Protein AF-A0A416JFQ9-F1 (afdb_monomer_lite)

pLDDT: mean 82.74, std 16.74, range [32.91, 98.62]

Secondary structure (DSSP, 8-state):
------PPP--B-TTSPBP-SEEEEEE-TT--EETTEE-SEEEEEE-TTSPBP---TT-S-EEEEEEETTEEEEEEE-TT-PBP-SEEEEEETTEEEEEE--STTT-B---EEEEEPPPTTT--TTS-SSEEEEE-TTS-B----GGGT-S-EEEEETTEEEEE-SS-BEE-EEEE-------SSS-S-S---EEEE-TT-B-SSEEEEEE-TTSS-EEEEEEEEEE-TTS-EEEEETTTT--S---EEEEETTEEEEE-SSS-BBP-S-----TTT---S---SS----S-----

Sequence (296 aa):
MTSQSDDNTYYVNEYGVRAKNQWISVANDDDAEVNGETVETLWYYFGDNGKAFKSENGDAFKKKTCPDATGSRTYFFDSEGHMASGWITVENGTDEDIYYCGTENEGWAYTGWQYLEPSDELASENYDDMVWFNFKSSGKARKAKKTEGKETTTWYNKGSYYTFDRHGVMTSDWYDLEVASNNAGVATGTFADKAYTAEEGTKGTGWVYTENAEESDSYWYYLVSFTDKDGAVRNVPFNSVATDGLQRAKVIKGKTYLFASGDGHMLKGRKELTASNTALVHDNAGGAISKDMTAG

Radius of gyration: 26.79 Å; chains: 1; bounding box: 64×39×83 Å

Structure (mmCIF, N/CA/C/O backbone):
data_AF-A0A416JFQ9-F1
#
_entry.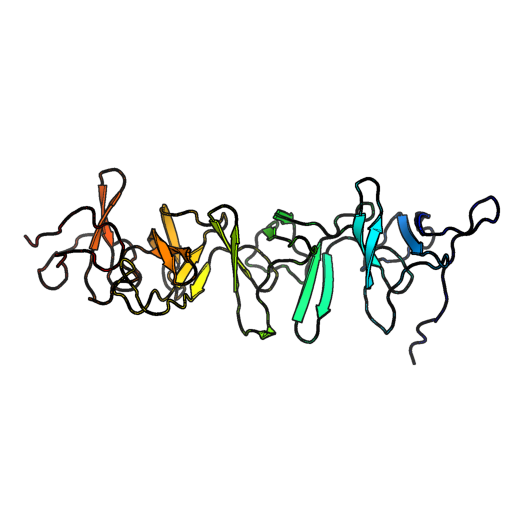id   AF-A0A416JFQ9-F1
#
loop_
_atom_site.group_PDB
_atom_site.id
_atom_site.type_symbol
_atom_site.label_atom_id
_atom_site.label_alt_id
_atom_site.label_comp_id
_atom_site.label_asym_id
_atom_site.label_entity_id
_atom_site.label_seq_id
_atom_site.pdbx_PDB_ins_code
_atom_site.Cartn_x
_atom_site.Cartn_y
_atom_site.Cartn_z
_atom_site.occupancy
_atom_site.B_iso_or_equiv
_atom_site.auth_seq_id
_atom_site.auth_comp_id
_atom_site.auth_asym_id
_atom_site.auth_atom_id
_atom_site.pdbx_PDB_model_num
ATOM 1 N N . MET A 1 1 ? 25.210 23.288 -15.071 1.00 32.91 1 MET A N 1
ATOM 2 C CA . MET A 1 1 ? 24.507 22.796 -16.271 1.00 32.91 1 MET A CA 1
ATOM 3 C C . MET A 1 1 ? 24.723 21.299 -16.301 1.00 32.91 1 MET A C 1
ATOM 5 O O . MET A 1 1 ? 25.815 20.874 -16.643 1.00 32.91 1 MET A O 1
ATOM 9 N N . THR A 1 2 ? 23.761 20.515 -15.833 1.00 39.19 2 THR A N 1
ATOM 10 C CA . THR A 1 2 ? 23.760 19.062 -16.019 1.00 39.19 2 THR A CA 1
ATOM 11 C C . THR A 1 2 ? 23.154 18.803 -17.393 1.00 39.19 2 THR A C 1
ATOM 13 O O . THR A 1 2 ? 21.997 19.141 -17.630 1.00 39.19 2 THR A O 1
ATOM 16 N N . SER A 1 3 ? 23.961 18.326 -18.343 1.00 42.66 3 SER A N 1
ATOM 17 C CA . SER A 1 3 ? 23.450 17.895 -19.642 1.00 42.66 3 SER A CA 1
ATOM 18 C C . SER A 1 3 ? 22.712 16.579 -19.435 1.00 42.66 3 SER A C 1
ATOM 20 O O . SER A 1 3 ? 23.332 15.522 -19.372 1.00 42.66 3 SER A O 1
ATOM 22 N N . GLN A 1 4 ? 21.395 16.644 -19.296 1.00 50.88 4 GLN A N 1
ATOM 23 C CA . GLN A 1 4 ? 20.569 15.480 -19.569 1.00 50.88 4 GLN A CA 1
ATOM 24 C C . GLN A 1 4 ? 20.693 15.248 -21.079 1.00 50.88 4 GLN A C 1
ATOM 26 O O . GLN A 1 4 ? 20.392 16.156 -21.857 1.00 50.88 4 GLN A O 1
ATOM 31 N N . SER A 1 5 ? 21.275 14.127 -21.510 1.00 53.09 5 SER A N 1
ATOM 32 C CA . SER A 1 5 ? 21.408 13.877 -22.941 1.00 53.09 5 SER A CA 1
ATOM 33 C C . SER A 1 5 ? 20.026 13.548 -23.519 1.00 53.09 5 SER A C 1
ATOM 35 O O . SER A 1 5 ? 19.331 12.632 -23.074 1.00 53.09 5 SER A O 1
ATOM 37 N N . ASP A 1 6 ? 19.619 14.289 -24.552 1.00 63.94 6 ASP A N 1
ATOM 38 C CA . ASP A 1 6 ? 18.428 14.004 -25.375 1.00 63.94 6 ASP A CA 1
ATOM 39 C C . ASP A 1 6 ? 18.608 12.734 -26.245 1.00 63.94 6 ASP A C 1
ATOM 41 O O . ASP A 1 6 ? 17.901 12.507 -27.238 1.00 63.94 6 ASP A O 1
ATOM 45 N N . ASP A 1 7 ? 19.580 11.891 -25.895 1.00 81.81 7 ASP A N 1
ATOM 46 C CA . ASP A 1 7 ? 19.972 10.728 -26.666 1.00 81.81 7 ASP A CA 1
ATOM 47 C C . ASP A 1 7 ? 18.876 9.666 -26.608 1.00 81.81 7 ASP A C 1
ATOM 49 O O . ASP A 1 7 ? 18.260 9.392 -25.575 1.00 81.81 7 ASP A O 1
ATOM 53 N N . ASN A 1 8 ? 18.584 9.083 -27.767 1.00 90.12 8 ASN A N 1
ATOM 54 C CA . ASN A 1 8 ? 17.541 8.078 -27.905 1.00 90.12 8 ASN A CA 1
ATOM 55 C C . ASN A 1 8 ? 18.182 6.698 -28.012 1.00 90.12 8 ASN A C 1
ATOM 57 O O . ASN A 1 8 ? 18.960 6.457 -28.935 1.00 90.12 8 ASN A O 1
ATOM 61 N N . THR A 1 9 ? 17.777 5.784 -27.138 1.00 94.38 9 THR A N 1
ATOM 62 C CA . THR A 1 9 ? 18.229 4.392 -27.166 1.00 94.38 9 THR A CA 1
ATOM 63 C C . THR A 1 9 ? 17.373 3.571 -28.127 1.00 94.38 9 THR A C 1
ATOM 65 O O . THR A 1 9 ? 16.141 3.667 -28.133 1.00 94.38 9 THR A O 1
ATOM 68 N N . TYR A 1 10 ? 18.031 2.749 -28.943 1.00 96.31 10 TYR A N 1
ATOM 69 C CA . TYR A 1 10 ? 17.426 1.806 -29.883 1.00 96.31 10 TYR A CA 1
ATOM 70 C C . TYR A 1 10 ? 18.089 0.442 -29.709 1.00 96.31 10 TYR A C 1
ATOM 72 O O . TYR A 1 10 ? 19.306 0.376 -29.578 1.00 96.31 10 TYR A O 1
ATOM 80 N N . TYR A 1 11 ? 17.315 -0.638 -29.802 1.00 97.25 11 TYR A N 1
ATOM 81 C CA . TYR A 1 11 ? 17.867 -1.988 -29.905 1.00 97.25 11 TYR A CA 1
ATOM 82 C C . TYR A 1 11 ? 17.762 -2.504 -31.338 1.00 97.25 11 TYR A C 1
ATOM 84 O O . TYR A 1 11 ? 16.718 -2.361 -31.984 1.00 97.25 11 TYR A O 1
ATOM 92 N N . VAL A 1 12 ? 18.841 -3.112 -31.829 1.00 96.81 12 VAL A N 1
ATOM 93 C CA . VAL A 1 12 ? 18.936 -3.717 -33.160 1.00 96.81 12 VAL A CA 1
ATOM 94 C C . VAL A 1 12 ? 19.389 -5.162 -32.986 1.00 96.81 12 VAL A C 1
ATOM 96 O O . VAL A 1 12 ? 20.425 -5.411 -32.382 1.00 96.81 12 VAL A O 1
ATOM 99 N N . ASN A 1 13 ? 18.601 -6.110 -33.492 1.00 93.50 13 ASN A N 1
ATOM 100 C CA . ASN A 1 13 ? 18.911 -7.533 -33.359 1.00 93.50 13 ASN A CA 1
ATOM 101 C C . ASN A 1 13 ? 20.035 -7.983 -34.314 1.00 93.50 13 ASN A C 1
ATOM 103 O O . ASN A 1 13 ? 20.509 -7.212 -35.151 1.00 93.50 13 ASN A O 1
ATOM 107 N N . GLU A 1 14 ? 20.413 -9.262 -34.241 1.00 95.19 14 GLU A N 1
ATOM 108 C CA . GLU A 1 14 ? 21.470 -9.874 -35.069 1.00 95.19 14 GLU A CA 1
ATOM 109 C C . GLU A 1 14 ? 21.262 -9.722 -36.592 1.00 95.19 14 GLU A C 1
ATOM 111 O O . GLU A 1 14 ? 22.219 -9.777 -37.361 1.00 95.19 14 GLU A O 1
ATOM 116 N N . TYR A 1 15 ? 20.026 -9.474 -37.039 1.00 95.94 15 TYR A N 1
ATOM 117 C CA . TYR A 1 15 ? 19.673 -9.274 -38.448 1.00 95.94 15 TYR A CA 1
ATOM 118 C C . TYR A 1 15 ? 19.657 -7.798 -38.870 1.00 95.94 15 TYR A C 1
ATOM 120 O O . TYR A 1 15 ? 19.239 -7.482 -39.985 1.00 95.94 15 TYR A O 1
ATOM 128 N N . GLY A 1 16 ? 20.054 -6.871 -37.995 1.00 95.44 16 GLY A N 1
ATOM 129 C CA . GLY A 1 16 ? 19.994 -5.436 -38.277 1.00 95.44 16 GLY A CA 1
ATOM 130 C C . GLY A 1 16 ? 18.583 -4.842 -38.163 1.00 95.44 16 GLY A C 1
ATOM 131 O O . GLY A 1 16 ? 18.349 -3.718 -38.613 1.00 95.44 16 GLY A O 1
ATOM 132 N N . VAL A 1 17 ? 17.624 -5.569 -37.579 1.00 96.50 17 VAL A N 1
ATOM 133 C CA . VAL A 1 17 ? 16.233 -5.117 -37.439 1.00 96.50 17 VAL A CA 1
ATOM 134 C C . VAL A 1 17 ? 16.034 -4.447 -36.083 1.00 96.50 17 VAL A C 1
ATOM 136 O O . VAL A 1 17 ? 16.325 -5.020 -35.035 1.00 96.50 17 VAL A O 1
ATOM 139 N N . ARG A 1 18 ? 15.494 -3.226 -36.104 1.00 96.56 18 ARG A N 1
ATOM 140 C CA . ARG A 1 18 ? 15.187 -2.455 -34.896 1.00 96.56 18 ARG A CA 1
ATOM 141 C C . ARG A 1 18 ? 13.967 -3.014 -34.152 1.00 96.56 18 ARG A C 1
ATOM 143 O O . ARG A 1 18 ? 12.907 -3.177 -34.762 1.00 96.56 18 ARG A O 1
ATOM 150 N N . ALA A 1 19 ? 14.090 -3.191 -32.838 1.00 96.88 19 ALA A N 1
ATOM 151 C CA . ALA A 1 19 ? 12.988 -3.571 -31.958 1.00 96.88 19 ALA A CA 1
ATOM 152 C C . ALA A 1 19 ? 11.905 -2.483 -31.879 1.00 96.88 19 ALA A C 1
ATOM 154 O O . ALA A 1 19 ? 12.189 -1.285 -31.839 1.00 96.88 19 ALA A O 1
ATOM 155 N N . LYS A 1 20 ? 10.644 -2.916 -31.859 1.00 97.19 20 LYS A N 1
ATOM 156 C CA . LYS A 1 20 ? 9.449 -2.072 -31.715 1.00 97.19 20 LYS A CA 1
ATOM 157 C C . LYS A 1 20 ? 8.359 -2.814 -30.957 1.00 97.19 20 LYS A C 1
ATOM 159 O O . LYS A 1 20 ? 8.186 -4.011 -31.188 1.00 97.19 20 LYS A O 1
ATOM 164 N N . ASN A 1 21 ? 7.614 -2.087 -30.126 1.00 95.94 21 ASN A N 1
ATOM 165 C CA . ASN A 1 21 ? 6.495 -2.584 -29.314 1.00 95.94 21 ASN A CA 1
ATOM 166 C C . ASN A 1 21 ? 6.815 -3.887 -28.563 1.00 95.94 21 ASN A C 1
ATOM 168 O O . ASN A 1 21 ? 6.017 -4.822 -28.578 1.00 95.94 21 ASN A O 1
ATOM 172 N N . GLN A 1 22 ? 8.004 -3.974 -27.964 1.00 96.75 22 GLN A N 1
ATOM 173 C CA . GLN A 1 22 ? 8.469 -5.199 -27.317 1.00 96.75 22 GLN A CA 1
ATOM 174 C C . GLN A 1 22 ? 9.452 -4.918 -26.183 1.00 96.75 22 GLN A C 1
ATOM 176 O O . GLN A 1 22 ? 10.133 -3.889 -26.174 1.00 96.75 22 GLN A O 1
ATOM 181 N N . TRP A 1 23 ? 9.520 -5.878 -25.267 1.00 97.94 23 TRP A N 1
ATOM 182 C CA . TRP A 1 23 ? 10.556 -5.968 -24.250 1.00 97.94 23 TRP A CA 1
ATOM 183 C C . TRP A 1 23 ? 11.841 -6.531 -24.834 1.00 97.94 23 TRP A C 1
ATOM 185 O O . TRP A 1 23 ? 11.794 -7.428 -25.676 1.00 97.94 23 TRP A O 1
ATOM 195 N N . ILE A 1 24 ? 12.965 -6.023 -24.352 1.00 97.94 24 ILE A N 1
ATOM 196 C CA . ILE A 1 24 ? 14.303 -6.541 -24.616 1.00 97.94 24 ILE A CA 1
ATOM 197 C C . ILE A 1 24 ? 15.047 -6.581 -23.284 1.00 97.94 24 ILE A C 1
ATOM 199 O O . ILE A 1 24 ? 14.988 -5.611 -22.530 1.00 97.94 24 ILE A O 1
ATOM 203 N N . SER A 1 25 ? 15.755 -7.676 -23.032 1.00 96.75 25 SER A N 1
ATOM 204 C CA . SER A 1 25 ? 16.764 -7.766 -21.982 1.00 96.75 25 SER A CA 1
ATOM 205 C C . SER A 1 25 ? 18.165 -7.771 -22.583 1.00 96.75 25 SER A C 1
ATOM 207 O O . SER A 1 25 ? 18.381 -8.286 -23.686 1.00 96.75 25 SER A O 1
ATOM 209 N N . VAL A 1 26 ? 19.116 -7.201 -21.853 1.00 96.62 26 VAL A N 1
ATOM 210 C CA . VAL A 1 26 ? 20.554 -7.267 -22.142 1.00 96.62 26 VAL A CA 1
ATOM 211 C C . VAL A 1 26 ? 21.320 -7.516 -20.844 1.00 96.62 26 VAL A C 1
ATOM 213 O O . VAL A 1 26 ? 20.832 -7.178 -19.766 1.00 96.62 26 VAL A O 1
ATOM 216 N N . ALA A 1 27 ? 22.504 -8.118 -20.950 1.00 97.12 27 ALA A N 1
ATOM 217 C CA . ALA A 1 27 ? 23.405 -8.263 -19.811 1.00 97.12 27 ALA A CA 1
ATOM 218 C C . ALA A 1 27 ? 23.893 -6.884 -19.348 1.00 97.12 27 ALA A C 1
ATOM 220 O O . ALA A 1 27 ? 24.153 -6.011 -20.181 1.00 97.12 27 ALA A O 1
ATOM 221 N N . ASN A 1 28 ? 24.012 -6.697 -18.035 1.00 96.69 28 ASN A N 1
ATOM 222 C CA . ASN A 1 28 ? 24.548 -5.475 -17.450 1.00 96.69 28 ASN A CA 1
ATOM 223 C C . ASN A 1 28 ? 26.082 -5.532 -17.335 1.00 96.69 28 ASN A C 1
ATOM 225 O O . ASN A 1 28 ? 26.634 -5.530 -16.241 1.00 96.69 28 ASN A O 1
ATOM 229 N N . ASP A 1 29 ? 26.778 -5.630 -18.470 1.00 95.38 29 ASP A N 1
ATOM 230 C CA . ASP A 1 29 ? 28.239 -5.827 -18.494 1.00 95.38 29 ASP A CA 1
ATOM 231 C C . ASP A 1 29 ? 29.037 -4.619 -17.955 1.00 95.38 29 ASP A C 1
ATOM 233 O O . ASP A 1 29 ? 30.212 -4.759 -17.617 1.00 95.38 29 ASP A O 1
ATOM 237 N N . ASP A 1 30 ? 28.404 -3.443 -17.887 1.00 94.06 30 ASP A N 1
ATOM 238 C CA . ASP A 1 30 ? 29.007 -2.184 -17.432 1.00 94.06 30 ASP A CA 1
ATOM 239 C C . ASP A 1 30 ? 28.651 -1.841 -15.969 1.00 94.06 30 ASP A C 1
ATOM 241 O O . ASP A 1 30 ? 28.927 -0.727 -15.522 1.00 94.06 30 ASP A O 1
ATOM 245 N N . ASP A 1 31 ? 28.037 -2.775 -15.228 1.00 94.88 31 ASP A N 1
ATOM 246 C CA . ASP A 1 31 ? 27.614 -2.607 -13.829 1.00 94.88 31 ASP A CA 1
ATOM 247 C C . ASP A 1 31 ? 26.748 -1.347 -13.600 1.00 94.88 31 ASP A C 1
ATOM 249 O O . ASP A 1 31 ? 26.868 -0.655 -12.586 1.00 94.88 31 ASP A O 1
ATOM 253 N N . ALA A 1 32 ? 25.863 -1.022 -14.550 1.00 94.19 32 ALA A N 1
ATOM 254 C CA . ALA A 1 32 ? 24.969 0.124 -14.431 1.00 94.19 32 ALA A CA 1
ATOM 255 C C . ALA A 1 32 ? 24.014 -0.047 -13.237 1.00 94.19 32 ALA A C 1
ATOM 257 O O . ALA A 1 32 ? 23.426 -1.113 -13.039 1.00 94.19 32 ALA A O 1
ATOM 258 N N . GLU A 1 33 ? 23.834 1.014 -12.453 1.00 96.19 33 GLU A N 1
ATOM 259 C CA . GLU A 1 33 ? 22.898 1.021 -11.331 1.00 96.19 33 GLU A CA 1
ATOM 260 C C . GLU A 1 33 ? 21.492 1.401 -11.801 1.00 96.19 33 GLU A C 1
ATOM 262 O O . GLU A 1 33 ? 21.298 2.393 -12.506 1.00 96.19 33 GLU A O 1
ATOM 267 N N . VAL A 1 34 ? 20.491 0.647 -11.350 1.00 96.12 34 VAL A N 1
ATOM 268 C CA . VAL A 1 34 ? 19.077 0.944 -11.572 1.00 96.12 34 VAL A CA 1
ATOM 269 C C . VAL A 1 34 ? 18.403 1.059 -10.214 1.00 96.12 34 VAL A C 1
ATOM 271 O O . VAL A 1 34 ? 18.352 0.099 -9.453 1.00 96.12 34 VAL A O 1
ATOM 274 N N . ASN A 1 35 ? 17.869 2.246 -9.909 1.00 94.88 35 ASN A N 1
ATOM 275 C CA . ASN A 1 35 ? 17.258 2.543 -8.607 1.00 94.88 35 ASN A CA 1
ATOM 276 C C . ASN A 1 35 ? 18.201 2.269 -7.411 1.00 94.88 35 ASN A C 1
ATOM 278 O O . ASN A 1 35 ? 17.768 1.762 -6.383 1.00 94.88 35 ASN A O 1
ATOM 282 N N . GLY A 1 36 ? 19.491 2.591 -7.566 1.00 92.69 36 GLY A N 1
ATOM 283 C CA . GLY A 1 36 ? 20.507 2.431 -6.517 1.00 92.69 36 GLY A CA 1
ATOM 284 C C . GLY A 1 36 ? 21.059 1.013 -6.349 1.00 92.69 36 GLY A C 1
ATOM 285 O O . GLY A 1 36 ? 21.864 0.794 -5.452 1.00 92.69 36 GLY A O 1
ATOM 286 N N . GLU A 1 37 ? 20.658 0.068 -7.203 1.00 92.25 37 GLU A N 1
ATOM 287 C CA . GLU A 1 37 ? 21.102 -1.328 -7.157 1.00 92.25 37 GLU A CA 1
ATOM 288 C C . GLU A 1 37 ? 21.795 -1.723 -8.468 1.00 92.25 37 GLU A C 1
ATOM 290 O O . GLU A 1 37 ? 21.317 -1.399 -9.560 1.00 92.25 37 GLU A O 1
ATOM 295 N N . THR A 1 38 ? 22.900 -2.467 -8.381 1.00 95.50 38 THR A N 1
ATOM 296 C CA . THR A 1 38 ? 23.522 -3.097 -9.555 1.00 95.50 38 THR A CA 1
ATOM 297 C C . THR A 1 38 ? 22.773 -4.386 -9.887 1.00 95.50 38 THR A C 1
ATOM 299 O O . THR A 1 38 ? 22.836 -5.367 -9.148 1.00 95.50 38 THR A O 1
ATOM 302 N N . VAL A 1 39 ? 22.055 -4.376 -11.008 1.00 95.44 39 VAL A N 1
ATOM 303 C CA . VAL A 1 39 ? 21.267 -5.516 -11.510 1.00 95.44 39 VAL A CA 1
ATOM 304 C C . VAL A 1 39 ? 22.090 -6.388 -12.458 1.00 95.44 39 VAL A C 1
ATOM 306 O O . VAL A 1 39 ? 23.025 -5.901 -13.086 1.00 95.44 39 VAL A O 1
ATOM 309 N N . GLU A 1 40 ? 21.743 -7.664 -12.622 1.00 96.69 40 GLU A N 1
ATOM 310 C CA . GLU A 1 40 ? 22.425 -8.540 -13.592 1.00 96.69 40 GLU A CA 1
ATOM 311 C C . GLU A 1 40 ? 21.896 -8.320 -15.017 1.00 96.69 40 GLU A C 1
ATOM 313 O O . GLU A 1 40 ? 22.622 -8.466 -16.006 1.00 96.69 40 GLU A O 1
ATOM 318 N N . THR A 1 41 ? 20.609 -7.974 -15.132 1.00 97.19 41 THR A N 1
ATOM 319 C CA . THR A 1 41 ? 19.913 -7.828 -16.414 1.00 97.19 41 THR A CA 1
ATOM 320 C C . THR A 1 41 ? 19.222 -6.476 -16.522 1.00 97.19 41 THR A C 1
ATOM 322 O O . THR A 1 41 ? 18.330 -6.148 -15.741 1.00 97.19 41 THR A O 1
ATOM 325 N N . LEU A 1 42 ? 19.551 -5.726 -17.575 1.00 98.00 42 LEU A N 1
ATOM 326 C CA . LEU A 1 42 ? 18.845 -4.497 -17.923 1.00 98.00 42 LEU A CA 1
ATOM 327 C C . LEU A 1 42 ? 17.658 -4.821 -18.827 1.00 98.00 42 LEU A C 1
ATOM 329 O O . LEU A 1 42 ? 17.807 -5.404 -19.905 1.00 98.00 42 LEU A O 1
ATOM 333 N N . TRP A 1 43 ? 16.470 -4.400 -18.403 1.00 98.38 43 TRP A N 1
ATOM 334 C CA . TRP A 1 43 ? 15.236 -4.549 -19.165 1.00 98.38 43 TRP A CA 1
ATOM 335 C C . TRP A 1 43 ? 14.803 -3.216 -19.766 1.00 98.38 43 TRP A C 1
ATOM 337 O O . TRP A 1 43 ? 14.693 -2.213 -19.069 1.00 98.38 43 TRP A O 1
ATOM 347 N N . TYR A 1 44 ? 14.470 -3.224 -21.054 1.00 98.25 44 TYR A N 1
ATOM 348 C CA . TYR A 1 44 ? 13.958 -2.065 -21.781 1.00 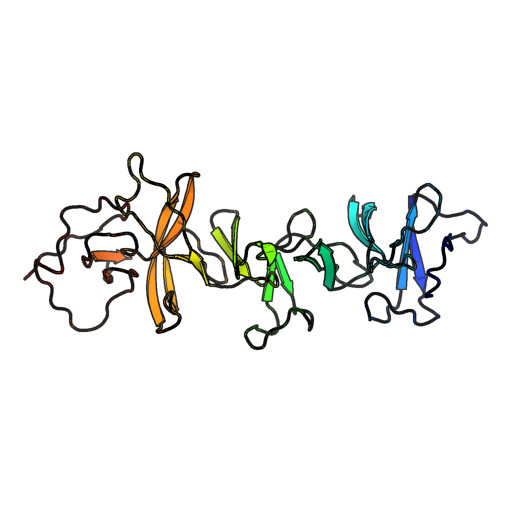98.25 44 TYR A CA 1
ATOM 349 C C . TYR A 1 44 ? 12.624 -2.396 -22.435 1.00 98.25 44 TYR A C 1
ATOM 351 O O . TYR A 1 44 ? 12.424 -3.495 -22.961 1.00 98.25 44 TYR A O 1
ATOM 359 N N . TYR A 1 45 ? 11.741 -1.402 -22.519 1.00 98.25 45 TYR A N 1
ATOM 360 C CA . TYR A 1 45 ? 10.571 -1.476 -23.388 1.00 98.25 45 TYR A CA 1
ATOM 361 C C . TYR A 1 45 ? 10.702 -0.505 -24.560 1.00 98.25 45 TYR A C 1
ATOM 363 O O . TYR A 1 45 ? 10.706 0.715 -24.381 1.00 98.25 45 TYR A O 1
ATOM 371 N N . PHE A 1 46 ? 10.744 -1.038 -25.780 1.00 97.94 46 PHE A N 1
ATOM 372 C CA . PHE A 1 46 ? 10.833 -0.241 -27.001 1.00 97.94 46 PHE A CA 1
ATOM 373 C C . PHE A 1 46 ? 9.440 0.073 -27.548 1.00 97.94 46 PHE A C 1
ATOM 375 O O . PHE A 1 46 ? 8.646 -0.826 -27.828 1.00 97.94 46 PHE A O 1
ATOM 382 N N . GLY A 1 47 ? 9.134 1.360 -27.720 1.00 95.81 47 GLY A N 1
ATOM 383 C CA . GLY A 1 47 ? 7.852 1.832 -28.249 1.00 95.81 47 GLY A CA 1
ATOM 384 C C . GLY A 1 47 ? 7.677 1.603 -29.756 1.00 95.81 47 GLY A C 1
ATOM 385 O O . GLY A 1 47 ? 8.522 1.016 -30.431 1.00 95.81 47 GLY A O 1
ATOM 386 N N . ASP A 1 48 ? 6.582 2.114 -30.318 1.00 96.06 48 ASP A N 1
ATOM 387 C CA . ASP A 1 48 ? 6.246 1.941 -31.743 1.00 96.06 48 ASP A CA 1
ATOM 388 C C . ASP A 1 48 ? 7.215 2.668 -32.700 1.00 96.06 48 ASP A C 1
ATOM 390 O O . ASP A 1 48 ? 7.526 2.225 -33.813 1.00 96.06 48 ASP A O 1
ATOM 394 N N . ASN A 1 49 ? 7.789 3.776 -32.231 1.00 93.75 49 ASN A N 1
ATOM 395 C CA . ASN A 1 49 ? 8.872 4.479 -32.920 1.00 93.75 49 ASN A CA 1
ATOM 396 C C . ASN A 1 49 ? 10.228 3.749 -32.802 1.00 93.75 49 ASN A C 1
ATOM 398 O O . ASN A 1 49 ? 11.194 4.148 -33.455 1.00 93.75 49 ASN A O 1
ATOM 402 N N . GLY A 1 50 ? 10.284 2.663 -32.027 1.00 96.12 50 GLY A N 1
ATOM 403 C CA . GLY A 1 50 ? 11.466 1.854 -31.753 1.00 96.12 50 GLY A CA 1
ATOM 404 C C . GLY A 1 50 ? 12.426 2.456 -30.737 1.00 96.12 50 GLY A C 1
ATOM 405 O O . GLY A 1 50 ? 13.506 1.910 -30.574 1.00 96.12 50 GLY A O 1
ATOM 406 N N . LYS A 1 51 ? 12.068 3.567 -30.084 1.00 96.62 51 LYS A N 1
ATOM 407 C CA . LYS A 1 51 ? 12.861 4.166 -29.005 1.00 96.62 51 LYS A CA 1
ATOM 408 C C . LYS A 1 51 ? 12.565 3.466 -27.683 1.00 96.62 51 LYS A C 1
ATOM 410 O O . LYS A 1 51 ? 11.407 3.104 -27.447 1.00 96.62 51 LYS A O 1
ATOM 415 N N . ALA A 1 52 ? 13.574 3.315 -26.829 1.00 97.38 52 ALA A N 1
ATOM 416 C CA . ALA A 1 52 ? 13.362 2.897 -25.447 1.00 97.38 52 ALA A CA 1
ATOM 417 C C . ALA A 1 52 ? 12.459 3.913 -24.737 1.00 97.38 52 ALA A C 1
ATOM 419 O O . ALA A 1 52 ? 12.579 5.125 -24.942 1.00 97.38 52 ALA A O 1
ATOM 420 N N . PHE A 1 53 ? 11.521 3.420 -23.938 1.00 97.00 53 PHE A N 1
ATOM 421 C CA . PHE A 1 53 ? 10.743 4.271 -23.057 1.00 97.00 53 PHE A CA 1
ATOM 422 C C . PHE A 1 53 ? 11.580 4.620 -21.826 1.00 97.00 53 PHE A C 1
ATOM 424 O O . PHE A 1 53 ? 12.095 3.722 -21.176 1.00 97.00 53 PHE A O 1
ATOM 431 N N . LYS A 1 54 ? 11.696 5.913 -21.522 1.00 95.94 54 LYS A N 1
ATOM 432 C CA . LYS A 1 54 ? 12.547 6.440 -20.452 1.00 95.94 54 LYS A CA 1
ATOM 433 C C . LYS A 1 54 ? 11.905 7.642 -19.766 1.00 95.94 54 LYS A C 1
ATOM 435 O O . LYS A 1 54 ? 10.995 8.257 -20.343 1.00 95.94 54 LYS A O 1
ATOM 440 N N . SER A 1 55 ? 12.353 7.963 -18.557 1.00 94.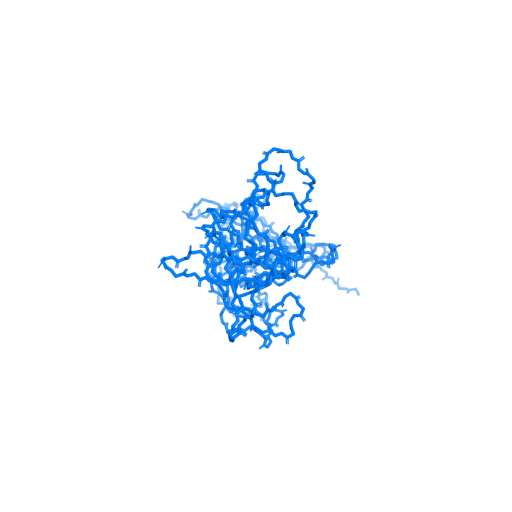88 55 SER A N 1
ATOM 441 C CA . SER A 1 55 ? 12.020 9.223 -17.898 1.00 94.88 55 SER A CA 1
ATOM 442 C C . SER A 1 55 ? 12.687 10.415 -18.583 1.00 94.88 55 SER A C 1
ATOM 444 O O . SER A 1 55 ? 13.666 10.290 -19.319 1.00 94.88 55 SER A O 1
ATOM 446 N N . GLU A 1 56 ? 12.070 11.582 -18.426 1.00 90.94 56 GLU A N 1
ATOM 447 C CA . GLU A 1 56 ? 12.444 12.830 -19.093 1.00 90.94 56 GLU A CA 1
ATOM 448 C C . GLU A 1 56 ? 12.235 13.985 -18.099 1.00 90.94 56 GLU A C 1
ATOM 450 O O . GLU A 1 56 ? 11.571 13.811 -17.081 1.00 90.94 56 GLU A O 1
ATOM 455 N N . ASN A 1 57 ? 12.758 15.177 -18.402 1.00 86.81 57 ASN A N 1
ATOM 456 C CA . ASN A 1 57 ? 12.538 16.409 -17.621 1.00 86.81 57 ASN A CA 1
ATOM 457 C C . ASN A 1 57 ? 13.031 16.377 -16.161 1.00 86.81 57 ASN A C 1
ATOM 459 O O . ASN A 1 57 ? 12.566 17.160 -15.339 1.00 86.81 57 ASN A O 1
ATOM 463 N N . GLY A 1 58 ? 13.992 15.507 -15.856 1.00 83.56 58 GLY A N 1
ATOM 464 C CA . GLY A 1 58 ? 14.580 15.383 -14.518 1.00 83.56 58 GLY A CA 1
ATOM 465 C C . GLY A 1 58 ? 13.817 14.472 -13.554 1.00 83.56 58 GLY A C 1
ATOM 466 O O . GLY A 1 58 ? 14.279 14.299 -12.431 1.00 83.56 58 GLY A O 1
ATOM 467 N N . ASP A 1 59 ? 12.712 13.856 -13.983 1.00 89.88 59 ASP A N 1
ATOM 468 C CA . ASP A 1 59 ? 12.001 12.863 -13.174 1.00 89.88 59 ASP A CA 1
ATOM 469 C C . ASP A 1 59 ? 12.856 11.596 -13.014 1.00 89.88 59 ASP A C 1
ATOM 471 O O . ASP A 1 59 ? 13.385 11.073 -14.001 1.00 89.88 59 ASP A O 1
ATOM 475 N N . ALA A 1 60 ? 12.940 11.054 -11.795 1.00 92.56 60 ALA A N 1
ATOM 476 C CA . ALA A 1 60 ? 13.664 9.805 -11.537 1.00 92.56 60 ALA A CA 1
ATOM 477 C C . ALA A 1 60 ? 13.075 8.636 -12.339 1.00 92.56 60 ALA A C 1
ATOM 479 O O . ALA A 1 60 ? 13.807 7.875 -12.965 1.00 92.56 60 ALA A O 1
ATOM 480 N N . PHE A 1 61 ? 11.741 8.543 -12.391 1.00 96.19 61 PHE A N 1
ATOM 481 C CA . PHE A 1 61 ? 11.043 7.454 -13.065 1.00 96.19 61 PHE A CA 1
ATOM 482 C C . PHE A 1 61 ? 9.845 7.929 -13.871 1.00 96.19 61 PHE A C 1
ATOM 484 O O . PHE A 1 61 ? 9.089 8.810 -13.461 1.00 96.19 61 PHE A O 1
ATOM 491 N N . LYS A 1 62 ? 9.590 7.244 -14.987 1.00 95.12 62 LYS A N 1
ATOM 492 C CA . LYS A 1 62 ? 8.369 7.405 -15.775 1.00 95.12 62 LYS A CA 1
ATOM 493 C C . LYS A 1 62 ? 7.583 6.110 -15.823 1.00 95.12 62 LYS A C 1
ATOM 495 O O . LYS A 1 62 ? 8.073 5.058 -16.227 1.00 95.12 62 LYS A O 1
ATOM 500 N N . LYS A 1 63 ? 6.313 6.213 -15.444 1.00 95.81 63 LYS A N 1
ATOM 501 C CA . LYS A 1 63 ? 5.361 5.105 -15.436 1.00 95.81 63 LYS A CA 1
ATOM 502 C C . LYS A 1 63 ? 4.881 4.756 -16.846 1.00 95.81 63 LYS A C 1
ATOM 504 O O . LYS A 1 63 ? 4.501 5.643 -17.616 1.00 95.81 63 LYS A O 1
ATOM 509 N N . LYS A 1 64 ? 4.768 3.461 -17.150 1.00 95.56 64 LYS A N 1
ATOM 510 C CA . LYS A 1 64 ? 4.123 2.954 -18.371 1.00 95.56 64 LYS A CA 1
ATOM 511 C C . LYS A 1 64 ? 3.387 1.645 -18.138 1.00 95.56 64 LYS A C 1
ATOM 513 O O . LYS A 1 64 ? 3.855 0.771 -17.426 1.00 95.56 64 LYS A O 1
ATOM 518 N N . THR A 1 65 ? 2.246 1.484 -18.798 1.00 96.06 65 THR A N 1
ATOM 519 C CA . THR A 1 65 ? 1.613 0.171 -18.952 1.00 96.06 65 THR A CA 1
ATOM 520 C C . THR A 1 65 ? 2.184 -0.518 -20.186 1.00 96.06 65 THR A C 1
ATOM 522 O O . THR A 1 65 ? 2.072 0.012 -21.298 1.00 96.06 65 THR A O 1
ATOM 525 N N . CYS A 1 66 ? 2.800 -1.677 -19.984 1.00 96.31 66 CYS A N 1
ATOM 526 C CA . CYS A 1 66 ? 3.459 -2.466 -21.019 1.00 96.31 66 CYS A CA 1
ATOM 527 C C . CYS A 1 66 ? 2.796 -3.845 -21.127 1.00 96.31 66 CYS A C 1
ATOM 529 O O . CYS A 1 66 ? 2.375 -4.382 -20.099 1.00 96.31 66 CYS A O 1
ATOM 531 N N . PRO A 1 67 ? 2.697 -4.422 -22.337 1.00 95.50 67 PRO A N 1
ATOM 532 C CA . PRO A 1 67 ? 2.270 -5.803 -22.509 1.00 95.50 67 PRO A CA 1
ATOM 533 C C . PRO A 1 67 ? 3.311 -6.771 -21.936 1.00 95.50 67 PRO A C 1
ATOM 535 O O . PRO A 1 67 ? 4.504 -6.510 -22.033 1.00 95.50 67 PRO A O 1
ATOM 538 N N . ASP A 1 68 ? 2.876 -7.900 -21.394 1.00 90.50 68 ASP A N 1
ATOM 539 C CA . ASP A 1 68 ? 3.732 -8.998 -20.938 1.00 90.50 68 ASP A CA 1
ATOM 540 C C . ASP A 1 68 ? 3.011 -10.353 -21.081 1.00 90.50 68 ASP A C 1
ATOM 542 O O . ASP A 1 68 ? 1.906 -10.434 -21.621 1.00 90.50 68 ASP A O 1
ATOM 546 N N . ALA A 1 69 ? 3.626 -11.438 -20.599 1.00 88.31 69 ALA A N 1
ATOM 547 C CA . ALA A 1 69 ? 3.081 -12.795 -20.705 1.00 88.31 69 ALA A CA 1
ATOM 548 C C . ALA A 1 69 ? 1.699 -12.994 -20.037 1.00 88.31 69 ALA A C 1
ATOM 550 O O . ALA A 1 69 ? 1.001 -13.959 -20.344 1.00 88.31 69 ALA A O 1
ATOM 551 N N . THR A 1 70 ? 1.292 -12.098 -19.137 1.00 88.44 70 THR A N 1
ATOM 552 C CA . THR A 1 70 ? 0.026 -12.133 -18.386 1.00 88.44 70 THR A CA 1
ATOM 553 C C . THR A 1 70 ? -1.017 -11.138 -18.905 1.00 88.44 70 THR A C 1
ATOM 555 O O . THR A 1 70 ? -2.124 -11.068 -18.369 1.00 88.44 70 THR A O 1
ATOM 558 N N . GLY A 1 71 ? -0.699 -10.380 -19.958 1.00 91.94 71 GLY A N 1
ATOM 559 C CA . GLY A 1 71 ? -1.554 -9.332 -20.508 1.00 91.94 71 GLY A CA 1
ATOM 560 C C . GLY A 1 71 ? -0.803 -8.013 -20.560 1.00 91.94 71 GLY A C 1
ATOM 561 O O . GLY A 1 71 ? 0.036 -7.833 -21.433 1.00 91.94 71 GLY A O 1
ATOM 562 N N . SER A 1 72 ? -1.108 -7.098 -19.638 1.00 93.88 72 SER A N 1
ATOM 563 C CA . SER A 1 72 ? -0.369 -5.843 -19.483 1.00 93.88 72 SER A CA 1
ATOM 564 C C . SER A 1 72 ? -0.268 -5.456 -18.016 1.00 93.88 72 SER A C 1
ATOM 566 O O . SER A 1 72 ? -1.276 -5.461 -17.303 1.00 93.88 72 SER A O 1
ATOM 568 N N . ARG A 1 73 ? 0.918 -5.035 -17.583 1.00 95.94 73 ARG A N 1
ATOM 569 C CA . ARG A 1 73 ? 1.161 -4.529 -16.227 1.00 95.94 73 ARG A CA 1
ATOM 570 C C . ARG A 1 73 ? 1.854 -3.169 -16.264 1.00 95.94 73 ARG A C 1
ATOM 572 O O . ARG A 1 73 ? 2.192 -2.646 -17.325 1.00 95.94 73 ARG A O 1
ATOM 579 N N . THR A 1 74 ? 1.930 -2.524 -15.105 1.00 96.56 74 THR A N 1
ATOM 580 C CA . THR A 1 74 ? 2.547 -1.200 -14.952 1.00 96.56 74 THR A CA 1
ATOM 581 C C . THR A 1 74 ? 4.008 -1.360 -14.578 1.00 96.56 74 THR A C 1
ATOM 583 O O . THR A 1 74 ? 4.283 -2.098 -13.651 1.00 96.56 74 THR A O 1
ATOM 586 N N . TYR A 1 75 ? 4.888 -0.616 -15.232 1.00 98.19 75 TYR A N 1
ATOM 587 C CA . TYR A 1 75 ? 6.334 -0.615 -15.043 1.00 98.19 75 TYR A CA 1
ATOM 588 C C . TYR A 1 75 ? 6.845 0.821 -14.915 1.00 98.19 75 TYR A C 1
ATOM 590 O O . TYR A 1 75 ? 6.156 1.768 -15.323 1.00 98.19 75 TYR A O 1
ATOM 598 N N . PHE A 1 76 ? 8.051 0.977 -14.379 1.00 98.38 76 PHE A N 1
ATOM 599 C CA . PHE A 1 76 ? 8.733 2.258 -14.223 1.00 98.38 76 PHE A CA 1
ATOM 600 C C . PHE A 1 76 ? 10.077 2.206 -14.926 1.00 98.38 76 PHE A C 1
ATOM 602 O O . PHE A 1 76 ? 10.745 1.181 -14.881 1.00 98.38 76 PHE A O 1
ATOM 609 N N . PHE A 1 77 ? 10.438 3.296 -15.595 1.00 97.94 77 PHE A N 1
ATOM 610 C CA . PHE A 1 77 ? 11.678 3.389 -16.355 1.00 97.94 77 PHE A CA 1
ATOM 611 C C . PHE A 1 77 ? 12.454 4.626 -15.934 1.00 97.94 77 PHE A C 1
ATOM 613 O O . PHE A 1 77 ? 11.846 5.696 -15.819 1.00 97.94 77 PHE A O 1
ATOM 620 N N . ASP A 1 78 ? 13.754 4.469 -15.716 1.00 96.94 78 ASP A N 1
ATOM 621 C CA . ASP A 1 78 ? 14.673 5.562 -15.397 1.00 96.94 78 ASP A CA 1
ATOM 622 C C . ASP A 1 78 ? 14.988 6.433 -16.631 1.00 96.94 78 ASP A C 1
ATOM 624 O O . ASP A 1 78 ? 14.418 6.249 -17.716 1.00 96.94 78 ASP A O 1
ATOM 628 N N . SER A 1 79 ? 15.894 7.402 -16.479 1.00 95.25 79 SER A N 1
ATOM 629 C CA . SER A 1 79 ? 16.269 8.337 -17.548 1.00 95.25 79 SER A CA 1
ATOM 630 C C . SER A 1 79 ? 17.102 7.726 -18.676 1.00 95.25 79 SER A C 1
ATOM 632 O O . SER A 1 79 ? 17.212 8.333 -19.747 1.00 95.25 79 SER A O 1
ATOM 634 N N . GLU A 1 80 ? 17.670 6.540 -18.467 1.00 94.81 80 GLU A N 1
ATOM 635 C CA . GLU A 1 80 ? 18.417 5.779 -19.476 1.00 94.81 80 GLU A CA 1
ATOM 636 C C . GLU A 1 80 ? 17.520 4.749 -20.189 1.00 94.81 80 GLU A C 1
ATOM 638 O O . GLU A 1 80 ? 17.826 4.283 -21.291 1.00 94.81 80 GLU A O 1
ATOM 643 N N . GLY A 1 81 ? 16.331 4.505 -19.634 1.00 96.81 81 GLY A N 1
ATOM 644 C CA . GLY A 1 81 ? 15.312 3.606 -20.159 1.00 96.81 81 GLY A CA 1
ATOM 645 C C . GLY A 1 81 ? 15.356 2.212 -19.546 1.00 96.81 81 GLY A C 1
ATOM 646 O O . GLY A 1 81 ? 14.668 1.326 -20.061 1.00 96.81 81 GLY A O 1
ATOM 647 N N . HIS A 1 82 ? 16.126 2.017 -18.474 1.00 97.69 82 HIS A N 1
ATOM 648 C CA . HIS A 1 82 ? 16.129 0.775 -17.714 1.00 97.69 82 HIS A CA 1
ATOM 649 C C . HIS A 1 82 ? 14.851 0.665 -16.893 1.00 97.69 82 HIS A C 1
ATOM 651 O O . HIS A 1 82 ? 14.387 1.631 -16.283 1.00 97.69 82 HIS A O 1
ATOM 657 N N . MET A 1 83 ? 14.261 -0.523 -16.887 1.00 98.44 83 MET A N 1
ATOM 658 C CA . MET A 1 83 ? 13.135 -0.854 -16.030 1.00 98.44 83 MET A CA 1
ATOM 659 C C . MET A 1 83 ? 13.598 -0.926 -14.576 1.00 98.44 83 MET A C 1
ATOM 661 O O . MET A 1 83 ? 14.474 -1.718 -14.244 1.00 98.44 83 MET A O 1
ATOM 665 N N . ALA A 1 84 ? 12.958 -0.152 -13.709 1.00 98.12 84 ALA A N 1
ATOM 666 C CA . ALA A 1 84 ? 13.222 -0.172 -12.282 1.00 98.12 84 ALA A CA 1
ATOM 667 C C . ALA A 1 84 ? 12.474 -1.311 -11.570 1.00 98.12 84 ALA A C 1
ATOM 669 O O . ALA A 1 84 ? 11.359 -1.686 -11.951 1.00 98.12 84 ALA A O 1
ATOM 670 N N . SER A 1 85 ? 13.076 -1.817 -10.495 1.00 97.75 85 SER A N 1
ATOM 671 C CA . SER A 1 85 ? 12.513 -2.810 -9.574 1.00 97.75 85 SER A CA 1
ATOM 672 C C . SER A 1 85 ? 12.605 -2.331 -8.120 1.00 97.75 85 SER A C 1
ATOM 674 O O . SER A 1 85 ? 13.145 -1.261 -7.840 1.00 97.75 85 SER A O 1
ATOM 676 N N . GLY A 1 86 ? 12.061 -3.111 -7.184 1.00 97.88 86 GLY A N 1
ATOM 677 C CA . GLY A 1 86 ? 12.063 -2.785 -5.758 1.00 97.88 86 GLY A CA 1
ATOM 678 C C . GLY A 1 86 ? 11.042 -1.713 -5.379 1.00 97.88 86 GLY A C 1
ATOM 679 O O . GLY A 1 86 ? 9.983 -1.583 -6.003 1.00 97.88 86 GLY A O 1
ATOM 680 N N . TRP A 1 87 ? 11.333 -0.969 -4.315 1.00 98.12 87 TRP A N 1
ATOM 681 C CA . TRP A 1 87 ? 10.513 0.155 -3.870 1.00 98.12 87 TRP A CA 1
ATOM 682 C C . TRP A 1 87 ? 10.694 1.352 -4.806 1.00 98.12 87 TRP A C 1
ATOM 684 O O . TRP A 1 87 ? 11.816 1.753 -5.101 1.00 98.12 87 TRP A O 1
ATOM 694 N N . ILE A 1 88 ? 9.580 1.917 -5.279 1.00 97.50 88 ILE A N 1
ATOM 695 C CA . ILE A 1 88 ? 9.573 3.080 -6.173 1.00 97.50 88 ILE A CA 1
ATOM 696 C C . ILE A 1 88 ? 8.718 4.179 -5.555 1.00 97.50 88 ILE A C 1
ATOM 698 O O . ILE A 1 88 ? 7.508 4.003 -5.366 1.00 97.50 88 ILE A O 1
ATOM 702 N N . THR A 1 89 ? 9.341 5.331 -5.327 1.00 94.88 89 THR A N 1
ATOM 703 C CA . THR A 1 89 ? 8.686 6.558 -4.874 1.00 94.88 89 THR A CA 1
ATOM 704 C C . THR A 1 89 ? 8.658 7.558 -6.024 1.00 94.88 89 THR A C 1
ATOM 706 O O . THR A 1 89 ? 9.675 7.831 -6.658 1.00 94.88 89 THR A O 1
ATOM 709 N N . VAL A 1 90 ? 7.473 8.081 -6.337 1.00 92.81 90 VAL A N 1
ATOM 710 C CA . VAL A 1 90 ? 7.290 9.098 -7.381 1.00 92.81 90 VAL A CA 1
ATOM 711 C C . VAL A 1 90 ? 6.704 10.352 -6.756 1.00 92.81 90 VAL A C 1
ATOM 713 O O . VAL A 1 90 ? 5.612 10.302 -6.184 1.00 92.81 90 VAL A O 1
ATOM 716 N N . GLU A 1 91 ? 7.403 11.475 -6.903 1.00 89.88 91 GLU A N 1
ATOM 717 C CA . GLU A 1 91 ? 6.923 12.777 -6.443 1.00 89.88 91 GLU A CA 1
ATOM 718 C C . GLU A 1 91 ? 5.592 13.151 -7.112 1.00 89.88 91 GLU A C 1
ATOM 720 O O . GLU A 1 91 ? 5.380 12.980 -8.316 1.00 89.88 91 GLU A O 1
ATOM 725 N N . ASN A 1 92 ? 4.667 13.681 -6.318 1.00 86.81 92 ASN A N 1
ATOM 726 C CA . ASN A 1 92 ? 3.348 14.111 -6.760 1.00 86.81 92 ASN A CA 1
ATOM 727 C C . ASN A 1 92 ? 2.962 15.417 -6.053 1.00 86.81 92 ASN A C 1
ATOM 729 O O . ASN A 1 92 ? 2.129 15.462 -5.141 1.00 86.81 92 ASN A O 1
ATOM 733 N N . GLY A 1 93 ? 3.604 16.506 -6.480 1.00 86.75 93 GLY A N 1
ATOM 734 C CA . GLY A 1 93 ? 3.448 17.820 -5.866 1.00 86.75 93 GLY A CA 1
ATOM 735 C C . GLY A 1 93 ? 4.151 17.881 -4.512 1.00 86.75 93 GLY A C 1
ATOM 736 O O . GLY A 1 93 ? 5.371 17.879 -4.454 1.00 86.75 93 GLY A O 1
ATOM 737 N N . THR A 1 94 ? 3.385 17.977 -3.426 1.00 85.44 94 THR A N 1
ATOM 738 C CA . THR A 1 94 ? 3.907 17.995 -2.042 1.00 85.44 94 THR A CA 1
ATOM 739 C C . THR A 1 94 ? 3.685 16.671 -1.300 1.00 85.44 94 THR A C 1
ATOM 741 O O . THR A 1 94 ? 3.848 16.604 -0.079 1.00 85.44 94 THR A O 1
ATOM 744 N N . ASP A 1 95 ? 3.267 15.637 -2.029 1.00 89.06 95 ASP A N 1
ATOM 745 C CA . ASP A 1 95 ? 3.092 14.260 -1.569 1.00 89.06 95 ASP A CA 1
ATOM 746 C C . ASP A 1 95 ? 3.842 13.323 -2.525 1.00 89.06 95 ASP A C 1
ATOM 748 O O . ASP A 1 95 ? 4.368 13.752 -3.552 1.00 89.06 95 ASP A O 1
ATOM 752 N N . GLU A 1 96 ? 3.843 12.037 -2.213 1.00 91.50 96 GLU A N 1
ATOM 753 C CA . GLU A 1 96 ? 4.534 11.001 -2.974 1.00 91.50 96 GLU A CA 1
ATOM 754 C C . GLU A 1 96 ? 3.591 9.825 -3.237 1.00 91.50 96 GLU A C 1
ATOM 756 O O . GLU A 1 96 ? 2.704 9.513 -2.439 1.00 91.50 96 GLU A O 1
ATOM 761 N N . ASP A 1 97 ? 3.759 9.151 -4.369 1.00 94.69 97 ASP A N 1
ATOM 762 C CA . ASP A 1 97 ? 3.117 7.873 -4.651 1.00 94.69 97 ASP A CA 1
ATOM 763 C C . ASP A 1 97 ? 4.137 6.740 -4.473 1.00 94.69 97 ASP A C 1
ATOM 765 O O . ASP A 1 97 ? 5.166 6.728 -5.144 1.00 94.69 97 ASP A O 1
ATOM 769 N N . ILE A 1 98 ? 3.812 5.766 -3.618 1.00 97.25 98 ILE A N 1
ATOM 770 C CA . ILE A 1 98 ? 4.663 4.604 -3.321 1.00 97.25 98 ILE A CA 1
ATOM 771 C C . ILE A 1 98 ? 4.168 3.382 -4.100 1.00 97.25 98 ILE A C 1
ATOM 773 O O . ILE A 1 98 ? 2.958 3.115 -4.157 1.00 97.25 98 ILE A O 1
ATOM 777 N N . TYR A 1 99 ? 5.101 2.625 -4.670 1.00 98.31 99 TYR A N 1
ATOM 778 C CA . TYR A 1 99 ? 4.882 1.370 -5.385 1.00 98.31 99 TYR A CA 1
ATOM 779 C C . TYR A 1 99 ? 5.926 0.335 -4.956 1.00 98.31 99 TYR A C 1
ATOM 781 O O . TYR A 1 99 ? 7.033 0.691 -4.565 1.00 98.31 99 TYR A O 1
ATOM 789 N N . TYR A 1 100 ? 5.590 -0.943 -5.107 1.00 98.62 100 TYR A N 1
ATOM 790 C CA . TYR A 1 100 ? 6.550 -2.039 -5.009 1.00 98.62 100 TYR A CA 1
ATOM 791 C C . TYR A 1 100 ? 6.572 -2.811 -6.328 1.00 98.62 100 TYR A C 1
ATOM 793 O O . TYR A 1 100 ? 5.515 -3.222 -6.816 1.00 98.62 100 TYR A O 1
ATOM 801 N N . CYS A 1 101 ? 7.755 -2.968 -6.916 1.00 98.25 101 CYS A N 1
ATOM 802 C CA . CYS A 1 101 ? 7.968 -3.532 -8.248 1.00 98.25 101 CYS A CA 1
ATOM 803 C C . CYS A 1 101 ? 8.730 -4.867 -8.235 1.00 98.25 101 CYS A C 1
ATOM 805 O O . CYS A 1 101 ? 9.213 -5.301 -9.277 1.00 98.25 101 CYS A O 1
ATOM 807 N N . GLY A 1 102 ? 8.814 -5.529 -7.074 1.00 97.38 102 GLY A N 1
ATOM 808 C CA . GLY A 1 102 ? 9.439 -6.846 -6.942 1.00 97.38 102 GLY A CA 1
ATOM 809 C C . GLY A 1 102 ? 10.922 -6.839 -7.301 1.00 97.38 102 GLY A C 1
ATOM 810 O O . GLY A 1 102 ? 11.630 -5.877 -7.014 1.00 97.38 102 GLY A O 1
ATOM 811 N N . THR A 1 103 ? 11.384 -7.913 -7.931 1.00 96.62 103 THR A N 1
ATOM 812 C CA . THR A 1 103 ? 12.787 -8.072 -8.357 1.00 96.62 103 THR A CA 1
ATOM 813 C C . THR A 1 103 ? 13.053 -7.518 -9.763 1.00 96.62 103 THR A C 1
ATOM 815 O O . THR A 1 103 ? 12.123 -7.163 -10.492 1.00 96.62 103 THR A O 1
ATOM 818 N N . GLU A 1 104 ? 14.324 -7.493 -10.175 1.00 94.69 104 GLU A N 1
ATOM 819 C CA . GLU A 1 104 ? 14.767 -7.092 -11.525 1.00 94.69 104 GLU A CA 1
ATOM 820 C C . GLU A 1 104 ? 14.098 -7.882 -12.667 1.00 94.69 104 GLU A C 1
ATOM 822 O O . GLU A 1 104 ? 13.924 -7.358 -13.761 1.00 94.69 104 GLU A O 1
ATOM 827 N N . ASN A 1 105 ? 13.661 -9.123 -12.421 1.00 95.50 105 ASN A N 1
ATOM 828 C CA . ASN A 1 105 ? 12.982 -9.965 -13.415 1.00 95.50 105 ASN A CA 1
ATOM 829 C C . ASN A 1 105 ? 11.453 -9.850 -13.350 1.00 95.50 105 ASN A C 1
ATOM 831 O O . ASN A 1 105 ? 10.731 -10.512 -14.102 1.00 95.50 105 ASN A O 1
ATOM 835 N N . GLU A 1 106 ? 10.956 -9.010 -12.445 1.00 96.00 106 GLU A N 1
ATOM 836 C CA . GLU A 1 106 ? 9.543 -8.734 -12.280 1.00 96.00 106 GLU A CA 1
ATOM 837 C C . GLU A 1 106 ? 9.218 -7.328 -12.764 1.00 96.00 106 GLU A C 1
ATOM 839 O O . GLU A 1 106 ? 8.501 -7.182 -13.753 1.00 96.00 106 GLU A O 1
ATOM 844 N N . GLY A 1 107 ? 9.737 -6.299 -12.091 1.00 96.94 107 GLY A N 1
ATOM 845 C CA . GLY A 1 107 ? 9.616 -4.877 -12.444 1.00 96.94 107 GLY A CA 1
ATOM 846 C C . GLY A 1 107 ? 8.198 -4.305 -12.547 1.00 96.94 107 GLY A C 1
ATOM 847 O O . GLY A 1 107 ? 8.023 -3.102 -12.756 1.00 96.94 107 GLY A O 1
ATOM 848 N N . TRP A 1 108 ? 7.158 -5.133 -12.431 1.00 97.81 108 TRP A N 1
ATOM 849 C CA . TRP A 1 108 ? 5.779 -4.679 -12.491 1.00 97.81 108 TRP A CA 1
ATOM 850 C C . TRP A 1 108 ? 5.325 -4.178 -11.124 1.00 97.81 108 TRP A C 1
ATOM 852 O O . TRP A 1 108 ? 5.556 -4.818 -10.106 1.00 97.81 108 TRP A O 1
ATOM 862 N N . ALA A 1 109 ? 4.561 -3.090 -11.095 1.00 98.12 109 ALA A N 1
ATOM 863 C CA . ALA A 1 109 ? 3.927 -2.595 -9.884 1.00 98.12 109 ALA A CA 1
ATOM 864 C C . ALA A 1 109 ? 2.929 -3.628 -9.339 1.00 98.12 109 ALA A C 1
ATOM 866 O O . ALA A 1 109 ? 1.908 -3.929 -9.974 1.00 98.12 109 ALA A O 1
ATOM 867 N N . TYR A 1 110 ? 3.214 -4.156 -8.154 1.00 98.31 110 TYR A N 1
ATOM 868 C CA . TYR A 1 110 ? 2.367 -5.106 -7.450 1.00 98.31 110 TYR A CA 1
ATOM 869 C C . TYR A 1 110 ? 1.020 -4.475 -7.071 1.00 98.31 110 TYR A C 1
ATOM 871 O O . TYR A 1 110 ? 0.876 -3.263 -6.911 1.00 98.31 110 TYR A O 1
ATOM 879 N N . THR A 1 111 ? -0.004 -5.319 -6.937 1.00 96.88 111 THR A N 1
ATOM 880 C CA . THR A 1 111 ? -1.351 -4.910 -6.515 1.00 96.88 111 THR A CA 1
ATOM 881 C C . THR A 1 111 ? -1.846 -5.816 -5.390 1.00 96.88 111 THR A C 1
ATOM 883 O O . THR A 1 111 ? -1.353 -6.929 -5.208 1.00 96.88 111 THR A O 1
ATOM 886 N N . GLY A 1 112 ? -2.838 -5.359 -4.627 1.00 96.50 112 GLY A N 1
ATOM 887 C CA . GLY A 1 112 ? -3.392 -6.118 -3.509 1.00 96.50 112 GLY A CA 1
ATOM 888 C C . GLY A 1 112 ? -2.480 -6.138 -2.283 1.00 96.50 112 GLY A C 1
ATOM 889 O O . GLY A 1 112 ? -1.678 -5.233 -2.083 1.00 96.50 112 GLY A O 1
ATOM 890 N N . TRP A 1 113 ? -2.673 -7.144 -1.432 1.00 97.25 113 TRP A N 1
ATOM 891 C CA . TRP A 1 113 ? -1.938 -7.314 -0.177 1.00 97.25 113 TRP A CA 1
ATOM 892 C C . TRP A 1 113 ? -0.544 -7.877 -0.413 1.00 97.25 113 TRP A C 1
ATOM 894 O O . TRP A 1 113 ? -0.428 -8.876 -1.117 1.00 97.25 113 TRP A O 1
ATOM 904 N N . GLN A 1 114 ? 0.465 -7.273 0.208 1.00 98.19 114 GLN A N 1
ATOM 905 C CA . GLN A 1 114 ? 1.856 -7.725 0.178 1.00 98.19 114 GLN A CA 1
ATOM 906 C C . GLN A 1 114 ? 2.443 -7.650 1.588 1.00 98.19 114 GLN A C 1
ATOM 908 O O . GLN A 1 114 ? 2.191 -6.674 2.292 1.00 98.19 114 GLN A O 1
ATOM 913 N N . TYR A 1 115 ? 3.197 -8.672 1.984 1.00 97.12 115 TYR A N 1
ATOM 914 C CA . TYR A 1 115 ? 3.932 -8.706 3.247 1.00 97.12 115 TYR A CA 1
ATOM 915 C C . TYR A 1 115 ? 5.409 -8.522 2.921 1.00 97.12 115 TYR A C 1
ATOM 917 O O . TYR A 1 115 ? 6.000 -9.399 2.290 1.00 97.12 115 TYR A O 1
ATOM 925 N N . LEU A 1 116 ? 5.947 -7.347 3.234 1.00 97.38 116 LEU A N 1
ATOM 926 C CA . LEU A 1 116 ? 7.214 -6.857 2.695 1.00 97.38 116 LEU A CA 1
ATOM 927 C C . LEU A 1 116 ? 8.065 -6.241 3.799 1.00 97.38 116 LEU A C 1
ATOM 929 O O . LEU A 1 116 ? 7.529 -5.674 4.750 1.00 97.38 116 LEU A O 1
ATOM 933 N N . GLU A 1 117 ? 9.376 -6.296 3.607 1.00 96.75 117 GLU A N 1
ATOM 934 C CA . GLU A 1 117 ? 10.331 -5.459 4.329 1.00 96.75 117 GLU A CA 1
ATOM 935 C C . GLU A 1 117 ? 10.261 -4.022 3.771 1.00 96.75 117 GLU A C 1
ATOM 937 O O . GLU A 1 117 ? 10.369 -3.837 2.546 1.00 96.75 117 GLU A O 1
ATOM 942 N N . PRO A 1 118 ? 9.996 -3.003 4.612 1.00 95.81 118 PRO A N 1
ATOM 943 C CA . PRO A 1 118 ? 10.055 -1.604 4.193 1.00 95.81 118 PRO A CA 1
ATOM 944 C C . PRO A 1 118 ? 11.455 -1.235 3.688 1.00 95.81 118 PRO A C 1
ATOM 946 O O . PRO A 1 118 ? 12.448 -1.744 4.194 1.00 95.81 118 PRO A O 1
ATOM 949 N N . SER A 1 119 ? 11.555 -0.319 2.721 1.00 94.31 119 SER A N 1
ATOM 950 C CA . SER A 1 119 ? 12.849 0.313 2.429 1.00 94.31 119 SER A CA 1
ATOM 951 C C . SER A 1 119 ? 13.310 1.169 3.610 1.00 94.31 119 SER A C 1
ATOM 953 O O . SER A 1 119 ? 12.482 1.587 4.415 1.00 94.31 119 SER A O 1
ATOM 955 N N . ASP A 1 120 ? 14.594 1.523 3.667 1.00 91.44 120 ASP A N 1
ATOM 956 C CA . ASP A 1 120 ? 15.148 2.396 4.716 1.00 91.44 120 ASP A CA 1
ATOM 957 C C . ASP A 1 120 ? 14.357 3.705 4.905 1.00 91.44 120 ASP A C 1
ATOM 959 O O . ASP A 1 120 ? 14.185 4.182 6.023 1.00 91.44 120 ASP A O 1
ATOM 963 N N . GLU A 1 121 ? 13.827 4.277 3.819 1.00 90.06 121 GLU A N 1
ATOM 964 C CA . GLU A 1 121 ? 13.005 5.499 3.851 1.00 90.06 121 GLU A CA 1
ATOM 965 C C . GLU A 1 121 ? 11.586 5.281 4.402 1.00 90.06 121 GLU A C 1
ATOM 967 O O . GLU A 1 121 ? 10.926 6.225 4.843 1.00 90.06 121 GLU A O 1
ATOM 972 N N . LEU A 1 122 ? 11.092 4.046 4.326 1.00 92.44 122 LEU A N 1
ATOM 973 C CA . LEU A 1 122 ? 9.772 3.635 4.798 1.00 92.44 122 LEU A CA 1
ATOM 974 C C . LEU A 1 122 ? 9.838 2.890 6.132 1.00 92.44 122 LEU A C 1
ATOM 976 O O . LEU A 1 122 ? 8.790 2.633 6.714 1.00 92.44 122 LEU A O 1
ATOM 980 N N . ALA A 1 123 ? 11.027 2.514 6.593 1.00 90.50 123 ALA A N 1
ATOM 981 C CA . ALA A 1 123 ? 11.238 1.809 7.841 1.00 90.50 123 ALA A CA 1
ATOM 982 C C . ALA A 1 123 ? 11.043 2.738 9.048 1.00 90.50 123 ALA A C 1
ATOM 984 O O . ALA A 1 123 ? 11.195 3.958 8.981 1.00 90.50 123 ALA A O 1
ATOM 985 N N . SER A 1 124 ? 10.713 2.135 10.184 1.00 90.31 124 SER A N 1
ATOM 986 C CA . SER A 1 124 ? 10.565 2.809 11.470 1.00 90.31 124 SER A CA 1
ATOM 987 C C . SER A 1 124 ? 10.982 1.845 12.566 1.00 90.31 124 SER A C 1
ATOM 989 O O . SER A 1 124 ? 10.725 0.650 12.457 1.00 90.31 124 SER A O 1
ATOM 991 N N . GLU A 1 125 ? 11.563 2.355 13.653 1.00 86.88 125 GLU A N 1
ATOM 992 C CA . GLU A 1 125 ? 11.888 1.545 14.842 1.00 86.88 125 GLU A CA 1
ATOM 993 C C . GLU A 1 125 ? 10.642 0.910 15.483 1.00 86.88 125 GLU A C 1
ATOM 995 O O . GLU A 1 125 ? 10.753 -0.042 16.250 1.00 86.88 125 GLU A O 1
ATOM 1000 N N . ASN A 1 126 ? 9.456 1.441 15.165 1.00 84.81 126 ASN A N 1
ATOM 1001 C CA . ASN A 1 126 ? 8.171 0.923 15.628 1.00 84.81 126 ASN A CA 1
ATOM 1002 C C . ASN A 1 126 ? 7.586 -0.163 14.713 1.00 84.81 126 ASN A C 1
ATOM 1004 O O . ASN A 1 126 ? 6.511 -0.680 15.012 1.00 84.81 126 ASN A O 1
ATOM 1008 N N . TYR A 1 127 ? 8.227 -0.465 13.583 1.00 88.62 127 TYR A N 1
ATOM 1009 C CA . TYR A 1 127 ? 7.787 -1.519 12.675 1.00 88.62 127 TYR A CA 1
ATOM 1010 C C . TYR A 1 127 ? 8.542 -2.816 12.950 1.00 88.62 127 TYR A C 1
ATOM 1012 O O . TYR A 1 127 ? 9.728 -2.806 13.274 1.00 88.62 127 TYR A O 1
ATOM 1020 N N . ASP A 1 128 ? 7.846 -3.936 12.766 1.00 87.81 128 ASP A N 1
ATOM 1021 C CA . ASP A 1 128 ? 8.496 -5.231 12.594 1.00 87.81 128 ASP A CA 1
ATOM 1022 C C . ASP A 1 128 ? 9.283 -5.259 11.270 1.00 87.81 128 ASP A C 1
ATOM 1024 O O . ASP A 1 128 ? 8.967 -4.523 10.333 1.00 87.81 128 ASP A O 1
ATOM 1028 N N . ASP A 1 129 ? 10.251 -6.175 11.154 1.00 90.44 129 ASP A N 1
ATOM 1029 C CA . ASP A 1 129 ? 11.076 -6.349 9.944 1.00 90.44 129 ASP A CA 1
ATOM 1030 C C . ASP A 1 129 ? 10.234 -6.561 8.672 1.00 90.44 129 ASP A C 1
ATOM 1032 O O . ASP A 1 129 ? 10.613 -6.158 7.577 1.00 90.44 129 ASP A O 1
ATOM 1036 N N . MET A 1 130 ? 9.071 -7.203 8.805 1.00 95.00 130 MET A N 1
ATOM 1037 C CA . MET A 1 130 ? 8.117 -7.381 7.716 1.00 95.00 130 MET A CA 1
ATOM 1038 C C . MET A 1 130 ? 6.744 -6.868 8.131 1.00 95.00 130 MET A C 1
ATOM 1040 O O . MET A 1 130 ? 6.194 -7.277 9.157 1.00 95.00 130 MET A O 1
ATOM 1044 N N . VAL A 1 131 ? 6.140 -6.049 7.273 1.00 95.31 131 VAL A N 1
ATOM 1045 C CA . VAL A 1 131 ? 4.837 -5.427 7.519 1.00 95.31 131 VAL A CA 1
ATOM 1046 C C . VAL A 1 131 ? 3.901 -5.560 6.322 1.00 95.31 131 VAL A C 1
ATOM 1048 O O . VAL A 1 131 ? 4.299 -5.863 5.193 1.00 95.31 131 VAL A O 1
ATOM 1051 N N . TRP A 1 132 ? 2.606 -5.368 6.569 1.00 96.44 132 TRP A N 1
ATOM 1052 C CA . TRP A 1 132 ? 1.586 -5.469 5.533 1.00 96.44 132 TRP A CA 1
ATOM 1053 C C . TRP A 1 132 ? 1.381 -4.147 4.802 1.00 96.44 132 TRP A C 1
ATOM 1055 O O . TRP A 1 132 ? 1.087 -3.123 5.407 1.00 96.44 132 TRP A O 1
ATOM 1065 N N . PHE A 1 133 ? 1.401 -4.207 3.475 1.00 97.62 133 PHE A N 1
ATOM 1066 C CA . PHE A 1 133 ? 0.982 -3.131 2.585 1.00 97.62 133 PHE A CA 1
ATOM 1067 C C . PHE A 1 133 ? -0.232 -3.568 1.768 1.00 97.62 133 PHE A C 1
ATOM 1069 O O . PHE A 1 133 ? -0.414 -4.749 1.450 1.00 97.62 133 PHE A O 1
ATOM 1076 N N . ASN A 1 134 ? -1.052 -2.602 1.349 1.00 97.88 134 ASN A N 1
ATOM 1077 C CA . ASN A 1 134 ? -2.053 -2.831 0.312 1.00 97.88 134 ASN A CA 1
ATOM 1078 C C . ASN A 1 134 ? -1.880 -1.858 -0.851 1.00 97.88 134 ASN A C 1
ATOM 1080 O O . ASN A 1 134 ? -1.970 -0.641 -0.687 1.00 97.88 134 ASN A O 1
ATOM 1084 N N . PHE A 1 135 ? -1.734 -2.403 -2.052 1.00 98.00 135 PHE A N 1
ATOM 1085 C CA . PHE A 1 135 ? -1.607 -1.639 -3.281 1.00 98.00 135 PHE A CA 1
ATOM 1086 C C . PHE A 1 135 ? -2.927 -1.648 -4.060 1.00 98.00 135 PHE A C 1
ATOM 1088 O O . PHE A 1 135 ? -3.577 -2.679 -4.262 1.00 98.00 135 PHE A O 1
ATOM 1095 N N . LYS A 1 136 ? -3.355 -0.471 -4.516 1.00 96.81 136 LYS A N 1
ATOM 1096 C CA . LYS A 1 136 ? -4.542 -0.288 -5.365 1.00 96.81 136 LYS A CA 1
ATOM 1097 C C . LYS A 1 136 ? -4.343 -1.013 -6.701 1.00 96.81 136 LYS A C 1
ATOM 1099 O O . LYS A 1 136 ? -3.226 -1.339 -7.083 1.00 96.81 136 LYS A O 1
ATOM 1104 N N . SER A 1 137 ? -5.409 -1.162 -7.486 1.00 93.94 137 SER A N 1
ATOM 1105 C CA . SER A 1 137 ? -5.309 -1.678 -8.865 1.00 93.94 137 SER A CA 1
ATOM 1106 C C . SER A 1 137 ? -4.381 -0.849 -9.763 1.00 93.94 137 SER A C 1
ATOM 1108 O O . SER A 1 137 ? -3.878 -1.345 -10.761 1.00 93.94 137 SER A O 1
ATOM 1110 N N . SER A 1 138 ? -4.132 0.414 -9.404 1.00 93.62 138 SER A N 1
ATOM 1111 C CA . SER A 1 138 ? -3.165 1.284 -10.076 1.00 93.62 138 SER A CA 1
ATOM 1112 C C . SER A 1 138 ? -1.700 1.004 -9.708 1.00 93.62 138 SER A C 1
ATOM 1114 O O . SER A 1 138 ? -0.829 1.710 -10.221 1.00 93.62 138 SER A O 1
ATOM 1116 N N . GLY A 1 139 ? -1.444 0.081 -8.775 1.00 96.50 139 GLY A N 1
ATOM 1117 C CA . GLY A 1 139 ? -0.146 -0.205 -8.157 1.00 96.50 139 GLY A CA 1
ATOM 1118 C C . GLY A 1 139 ? 0.235 0.720 -6.996 1.00 96.50 139 GLY A C 1
ATOM 1119 O O . GLY A 1 139 ? 1.227 0.479 -6.332 1.00 96.50 139 GLY A O 1
ATOM 1120 N N . LYS A 1 140 ? -0.540 1.781 -6.738 1.00 96.94 140 LYS A N 1
ATOM 1121 C CA . LYS A 1 140 ? -0.226 2.773 -5.694 1.00 96.94 140 LYS A CA 1
ATOM 1122 C C . LYS A 1 140 ? -0.540 2.212 -4.315 1.00 96.94 140 LYS A C 1
ATOM 1124 O O . LYS A 1 140 ? -1.662 1.725 -4.131 1.00 96.94 140 LYS A O 1
ATOM 1129 N N . ALA A 1 141 ? 0.354 2.376 -3.348 1.00 97.88 141 ALA A N 1
ATOM 1130 C CA . ALA A 1 141 ? 0.077 2.056 -1.954 1.00 97.88 141 ALA A CA 1
ATOM 1131 C C . ALA A 1 141 ? -1.161 2.820 -1.447 1.00 97.88 141 ALA A C 1
ATOM 1133 O O . ALA A 1 141 ? -1.483 3.944 -1.870 1.00 97.88 141 ALA A O 1
ATOM 1134 N N . ARG A 1 142 ? -1.917 2.189 -0.552 1.00 96.50 142 ARG A N 1
ATOM 1135 C CA . ARG A 1 142 ? -2.895 2.881 0.287 1.00 96.50 142 ARG A CA 1
ATOM 1136 C C . ARG A 1 142 ? -2.128 3.496 1.441 1.00 96.50 142 ARG A C 1
ATOM 1138 O O . ARG A 1 142 ? -1.573 2.764 2.236 1.00 96.50 142 ARG A O 1
ATOM 1145 N N . LYS A 1 143 ? -2.107 4.823 1.499 1.00 94.25 143 LYS A N 1
ATOM 1146 C CA . LYS A 1 143 ? -1.428 5.582 2.544 1.00 94.25 143 LYS A CA 1
ATOM 1147 C C . LYS A 1 143 ? -2.172 6.872 2.840 1.00 94.25 143 LYS A C 1
ATOM 1149 O O . LYS A 1 143 ? -2.900 7.381 1.973 1.00 94.25 143 LYS A O 1
ATOM 1154 N N . ALA A 1 144 ? -1.983 7.392 4.042 1.00 90.75 144 ALA A N 1
ATOM 1155 C CA . ALA A 1 144 ? -2.430 8.725 4.395 1.00 90.75 144 ALA A CA 1
ATOM 1156 C C . ALA A 1 144 ? -1.687 9.777 3.563 1.00 90.75 144 ALA A C 1
ATOM 1158 O O . ALA A 1 144 ? -0.509 9.630 3.225 1.00 90.75 144 ALA A O 1
ATOM 1159 N N . LYS A 1 145 ? -2.397 10.847 3.205 1.00 86.19 145 LYS A N 1
ATOM 1160 C CA . LYS A 1 145 ? -1.813 11.953 2.450 1.00 86.19 145 LYS A CA 1
ATOM 1161 C C . LYS A 1 145 ? -1.326 13.034 3.390 1.00 86.19 145 LYS A C 1
ATOM 1163 O O . LYS A 1 145 ? -2.111 13.579 4.169 1.00 86.19 145 LYS A O 1
ATOM 1168 N N . LYS A 1 146 ? -0.061 13.421 3.232 1.00 80.88 146 LYS A N 1
ATOM 1169 C CA . LYS A 1 146 ? 0.547 14.521 3.994 1.00 80.88 146 LYS A CA 1
ATOM 1170 C C . LYS A 1 146 ? -0.204 15.835 3.777 1.00 80.88 146 LYS A C 1
ATOM 1172 O O . LYS A 1 146 ? -0.408 16.602 4.711 1.00 80.88 146 LYS A O 1
ATOM 1177 N N . THR A 1 147 ? -0.681 16.057 2.554 1.00 82.19 147 THR A N 1
ATOM 1178 C CA . THR A 1 147 ? -1.453 17.248 2.161 1.00 82.19 147 THR A CA 1
ATOM 1179 C C . THR A 1 147 ? -2.791 17.394 2.882 1.00 82.19 147 THR A C 1
ATOM 1181 O O . THR A 1 147 ? -3.305 18.504 2.981 1.00 82.19 147 THR A O 1
ATOM 1184 N N . GLU A 1 148 ? -3.343 16.300 3.409 1.00 80.31 148 GLU A N 1
ATOM 1185 C CA . GLU A 1 148 ? -4.581 16.307 4.193 1.00 80.31 148 GLU A CA 1
ATOM 1186 C C . GLU A 1 148 ? -4.319 16.458 5.703 1.00 80.31 148 GLU A C 1
ATOM 1188 O O . GLU A 1 148 ? -5.271 16.471 6.477 1.00 80.31 148 GLU A O 1
ATOM 1193 N N . GLY A 1 149 ? -3.052 16.547 6.134 1.00 78.94 149 GLY A N 1
ATOM 1194 C CA . GLY A 1 149 ? -2.675 16.644 7.549 1.00 78.94 149 GLY A CA 1
ATOM 1195 C C . GLY A 1 149 ? -2.986 15.390 8.372 1.00 78.94 149 GLY A C 1
ATOM 1196 O O . GLY A 1 149 ? -2.948 15.445 9.594 1.00 78.94 149 GLY A O 1
ATOM 1197 N N . LYS A 1 150 ? -3.295 14.262 7.722 1.00 78.00 150 LYS A N 1
ATOM 1198 C CA . LYS A 1 150 ? -3.677 13.004 8.382 1.00 78.00 150 LYS A CA 1
ATOM 1199 C C . LYS A 1 150 ? -2.466 12.107 8.583 1.00 78.00 150 LYS A C 1
ATOM 1201 O O . LYS A 1 150 ? -1.634 12.018 7.679 1.00 78.00 150 LYS A O 1
ATOM 1206 N N . GLU A 1 151 ? -2.376 11.444 9.730 1.00 84.56 151 GLU A N 1
ATOM 1207 C CA . GLU A 1 151 ? -1.358 10.413 9.989 1.00 84.56 151 GLU A CA 1
ATOM 1208 C C . GLU A 1 151 ? -1.792 9.043 9.449 1.00 84.56 151 GLU A C 1
ATOM 1210 O O . GLU A 1 151 ? -0.964 8.294 8.940 1.00 84.56 151 GLU A O 1
ATOM 1215 N N . THR A 1 152 ? -3.099 8.759 9.433 1.00 86.88 152 THR A N 1
ATOM 1216 C CA . THR A 1 152 ? -3.645 7.497 8.922 1.00 86.88 152 THR A CA 1
ATOM 1217 C C . THR A 1 152 ? -4.816 7.683 7.948 1.00 86.88 152 THR A C 1
ATOM 1219 O O . THR A 1 152 ? -5.416 8.755 7.808 1.00 86.88 152 THR A O 1
ATOM 1222 N N . THR A 1 153 ? -5.112 6.639 7.173 1.00 86.38 153 THR A N 1
ATOM 1223 C CA . THR A 1 153 ? -6.271 6.554 6.278 1.00 86.38 153 THR A CA 1
ATOM 1224 C C . THR A 1 153 ? -6.923 5.185 6.375 1.00 86.38 153 THR A C 1
ATOM 1226 O O . THR A 1 153 ? -6.244 4.183 6.587 1.00 86.38 153 THR A O 1
ATOM 1229 N N . THR A 1 154 ? -8.237 5.120 6.158 1.00 84.19 154 THR A N 1
ATOM 1230 C CA . THR A 1 154 ? -8.989 3.865 6.245 1.00 84.19 154 THR A CA 1
ATOM 1231 C C . THR A 1 154 ? -9.459 3.369 4.887 1.00 84.19 154 THR A C 1
ATOM 1233 O O . THR A 1 154 ? -9.772 4.135 3.971 1.00 84.19 154 THR A O 1
ATOM 1236 N N . TRP A 1 155 ? -9.543 2.049 4.749 1.00 86.81 155 TRP A N 1
ATOM 1237 C CA . TRP A 1 155 ? -10.090 1.393 3.571 1.00 86.81 155 TRP A CA 1
ATOM 1238 C C . TRP A 1 155 ? -11.018 0.249 3.967 1.00 86.81 155 TRP A C 1
ATOM 1240 O O . TRP A 1 155 ? -10.639 -0.649 4.714 1.00 86.81 155 TRP A O 1
ATOM 1250 N N . TYR A 1 156 ? -12.232 0.267 3.419 1.00 82.38 156 TYR A N 1
ATOM 1251 C CA . TYR A 1 156 ? -13.178 -0.833 3.541 1.00 82.38 156 TYR A CA 1
ATOM 1252 C C . TYR A 1 156 ? -13.043 -1.800 2.369 1.00 82.38 156 TYR A C 1
ATOM 1254 O O . TYR A 1 156 ? -13.121 -1.398 1.203 1.00 82.38 156 TYR A O 1
ATOM 1262 N N . ASN A 1 157 ? -12.894 -3.087 2.672 1.00 82.19 157 ASN A N 1
ATOM 1263 C CA . ASN A 1 157 ? -12.859 -4.133 1.661 1.00 82.19 157 ASN A CA 1
ATOM 1264 C C . ASN A 1 157 ? -13.365 -5.464 2.212 1.00 82.19 157 ASN A C 1
ATOM 1266 O O . ASN A 1 157 ? -12.966 -5.891 3.291 1.00 82.19 157 ASN A O 1
ATOM 1270 N N . LYS A 1 158 ? -14.225 -6.146 1.444 1.00 80.62 158 LYS A N 1
ATOM 1271 C CA . LYS A 1 158 ? -14.735 -7.500 1.748 1.00 80.62 158 LYS A CA 1
ATOM 1272 C C . LYS A 1 158 ? -15.260 -7.687 3.188 1.00 80.62 158 LYS A C 1
ATOM 1274 O O . LYS A 1 158 ? -15.172 -8.780 3.742 1.00 80.62 158 LYS A O 1
ATOM 1279 N N . GLY A 1 159 ? -15.859 -6.647 3.772 1.00 71.50 159 GLY A N 1
ATOM 1280 C CA . GLY A 1 159 ? -16.461 -6.718 5.107 1.00 71.50 159 GLY A CA 1
ATOM 1281 C C . GLY A 1 159 ? -15.560 -6.293 6.265 1.00 71.50 159 GLY A C 1
ATOM 1282 O O . GLY A 1 159 ? -16.022 -6.358 7.401 1.00 71.50 159 GLY A O 1
ATOM 1283 N N . SER A 1 160 ? -14.335 -5.842 5.995 1.00 81.62 160 SER A N 1
ATOM 1284 C CA . SER A 1 160 ? -13.389 -5.386 7.017 1.00 81.62 160 SER A CA 1
ATOM 1285 C C . SER A 1 160 ? -12.898 -3.969 6.733 1.00 81.62 160 SER A C 1
ATOM 1287 O O . SER A 1 160 ? -12.775 -3.568 5.572 1.00 81.62 160 SER A O 1
ATOM 1289 N N . TYR A 1 161 ? -12.612 -3.226 7.803 1.00 82.88 161 TYR A N 1
ATOM 1290 C CA . TYR A 1 161 ? -11.873 -1.964 7.745 1.00 82.88 161 TYR A CA 1
ATOM 1291 C C . TYR A 1 161 ? -10.404 -2.201 8.059 1.00 82.88 161 TYR A C 1
ATOM 1293 O O . TYR A 1 161 ? -10.090 -2.916 9.010 1.00 82.88 161 TYR A O 1
ATOM 1301 N N . TYR A 1 162 ? -9.549 -1.559 7.275 1.00 86.50 162 TYR A N 1
ATOM 1302 C CA . TYR A 1 162 ? -8.096 -1.565 7.390 1.00 86.50 162 TYR A CA 1
ATOM 1303 C C . TYR A 1 162 ? -7.610 -0.125 7.518 1.00 86.50 162 TYR A C 1
ATOM 1305 O O . TYR A 1 162 ? -8.194 0.755 6.875 1.00 86.50 162 TYR A O 1
ATOM 1313 N N . THR A 1 163 ? -6.550 0.095 8.286 1.00 88.88 163 THR A N 1
ATOM 1314 C CA . THR A 1 163 ? -5.926 1.411 8.438 1.00 88.88 163 THR A CA 1
ATOM 1315 C C . THR A 1 163 ? -4.483 1.353 7.978 1.00 88.88 163 THR A C 1
ATOM 1317 O O . THR A 1 163 ? -3.797 0.361 8.209 1.00 88.88 163 THR A O 1
ATOM 1320 N N . PHE A 1 164 ? -4.061 2.400 7.279 1.00 91.88 164 PHE A N 1
ATOM 1321 C CA . PHE A 1 164 ? -2.710 2.551 6.758 1.00 91.88 164 PHE A CA 1
ATOM 1322 C C . PHE A 1 164 ? -2.167 3.914 7.150 1.00 91.88 164 PHE A C 1
ATOM 1324 O O . PHE A 1 164 ? -2.894 4.910 7.055 1.00 91.88 164 PHE A O 1
ATOM 1331 N N . ASP A 1 165 ? -0.905 3.963 7.541 1.00 92.00 165 ASP A N 1
ATOM 1332 C CA . ASP A 1 165 ? -0.223 5.206 7.885 1.00 92.00 165 ASP A CA 1
ATOM 1333 C C . ASP A 1 165 ? 0.265 5.986 6.647 1.00 92.00 165 ASP A C 1
ATOM 1335 O O . ASP A 1 165 ? -0.156 5.737 5.508 1.00 92.00 165 ASP A O 1
ATOM 1339 N N . ARG A 1 166 ? 1.132 6.982 6.859 1.00 92.00 166 ARG A N 1
ATOM 1340 C CA . ARG A 1 166 ? 1.726 7.815 5.800 1.00 92.00 166 ARG A CA 1
ATOM 1341 C C . ARG A 1 166 ? 2.716 7.087 4.896 1.00 92.00 166 ARG A C 1
ATOM 1343 O O . ARG A 1 166 ? 2.866 7.519 3.751 1.00 92.00 166 ARG A O 1
ATOM 1350 N N . HIS A 1 167 ? 3.340 6.016 5.375 1.00 93.62 167 HIS A N 1
ATOM 1351 C CA . HIS A 1 167 ? 4.248 5.158 4.610 1.00 93.62 167 HIS A CA 1
ATOM 1352 C C . HIS A 1 167 ? 3.483 4.037 3.889 1.00 93.62 167 HIS A C 1
ATOM 1354 O O . HIS A 1 167 ? 3.998 3.406 2.969 1.00 93.62 167 HIS A O 1
ATOM 1360 N N . GLY A 1 168 ? 2.203 3.855 4.226 1.00 94.94 168 GLY A N 1
ATOM 1361 C CA . GLY A 1 168 ? 1.329 2.837 3.653 1.00 94.94 168 GLY A CA 1
ATOM 1362 C C . GLY A 1 168 ? 1.423 1.494 4.367 1.00 94.94 168 GLY A C 1
ATOM 1363 O O . GLY A 1 168 ? 0.862 0.510 3.872 1.00 94.94 168 GLY A O 1
ATOM 1364 N N . VAL A 1 169 ? 2.098 1.472 5.518 1.00 94.69 169 VAL A N 1
ATOM 1365 C CA . VAL A 1 169 ? 2.151 0.328 6.418 1.00 94.69 169 VAL A CA 1
ATOM 1366 C C . VAL A 1 169 ? 0.786 0.183 7.073 1.00 94.69 169 VAL A C 1
ATOM 1368 O O . VAL A 1 169 ? 0.166 1.156 7.514 1.00 94.69 169 VAL A O 1
ATOM 1371 N N . MET A 1 170 ? 0.272 -1.041 7.074 1.00 93.56 170 MET A N 1
ATOM 1372 C CA . MET A 1 170 ? -0.955 -1.371 7.771 1.00 93.56 170 MET A CA 1
ATOM 1373 C C . MET A 1 170 ? -0.714 -1.331 9.278 1.00 93.56 170 MET A C 1
ATOM 1375 O O . MET A 1 170 ? 0.218 -1.952 9.772 1.00 93.56 170 MET A O 1
ATOM 1379 N N . THR A 1 171 ? -1.600 -0.652 9.995 1.00 86.81 171 THR A N 1
ATOM 1380 C CA . THR A 1 171 ? -1.517 -0.480 11.447 1.00 86.81 171 THR A CA 1
ATOM 1381 C C . THR A 1 171 ? -2.856 -0.810 12.112 1.00 86.81 171 THR A C 1
ATOM 1383 O O . THR A 1 171 ? -3.911 -0.795 11.456 1.00 86.81 171 THR A O 1
ATOM 1386 N N . SER A 1 172 ? -2.834 -1.106 13.414 1.00 78.44 172 SER A N 1
ATOM 1387 C CA . SER A 1 172 ? -4.015 -0.905 14.248 1.00 78.44 172 SER A CA 1
ATOM 1388 C C . SER A 1 172 ? -4.047 0.518 14.765 1.00 78.44 172 SER A C 1
ATOM 1390 O O . SER A 1 172 ? -3.070 0.980 15.337 1.00 78.44 172 SER A O 1
ATOM 1392 N N . ASP A 1 173 ? -5.174 1.199 14.604 1.00 72.56 173 ASP A N 1
ATOM 1393 C CA . ASP A 1 173 ? -5.262 2.591 15.021 1.00 72.56 173 ASP A CA 1
ATOM 1394 C C . ASP A 1 173 ? -6.699 2.988 15.360 1.00 72.56 173 ASP A C 1
ATOM 1396 O O . ASP A 1 173 ? -7.682 2.400 14.871 1.00 72.56 173 ASP A O 1
ATOM 1400 N N . TRP A 1 174 ? -6.788 4.008 16.206 1.00 74.88 174 TRP A N 1
ATOM 1401 C CA . TRP A 1 174 ? -7.988 4.772 16.461 1.00 74.88 174 TRP A CA 1
ATOM 1402 C C . TRP A 1 174 ? -8.083 5.929 15.477 1.00 74.88 174 TRP A C 1
ATOM 1404 O O . TRP A 1 174 ? -7.249 6.825 15.473 1.00 74.88 174 TRP A O 1
ATOM 1414 N N . TYR A 1 175 ? -9.150 5.973 14.691 1.00 68.62 175 TYR A N 1
ATOM 1415 C CA . TYR A 1 175 ? -9.353 7.041 13.717 1.00 68.62 175 TYR A CA 1
ATOM 1416 C C . TYR A 1 175 ? -10.651 7.794 13.976 1.00 68.62 175 TYR A C 1
ATOM 1418 O O . TYR A 1 175 ? -11.667 7.202 14.360 1.00 68.62 175 TYR A O 1
ATOM 1426 N N . ASP A 1 176 ? -10.612 9.099 13.715 1.00 65.69 176 ASP A N 1
ATOM 1427 C CA . ASP A 1 176 ? -11.765 9.975 13.870 1.00 65.69 176 ASP A CA 1
ATOM 1428 C C . ASP A 1 176 ? -12.916 9.534 12.958 1.00 65.69 176 ASP A C 1
ATOM 1430 O O . ASP A 1 176 ? -12.742 9.191 11.779 1.00 65.69 176 ASP A O 1
ATOM 1434 N N . LEU A 1 177 ? -14.124 9.569 13.510 1.00 61.81 177 LEU A N 1
ATOM 1435 C CA . LEU A 1 177 ? -15.355 9.262 12.798 1.00 61.81 177 LEU A CA 1
ATOM 1436 C C . LEU A 1 177 ? -16.257 10.486 12.743 1.00 61.81 177 LEU A C 1
ATOM 1438 O O . LEU A 1 177 ? -16.895 10.858 13.725 1.00 61.81 177 LEU A O 1
ATOM 1442 N N . GLU A 1 178 ? -16.411 11.054 11.553 1.00 54.50 178 GLU A N 1
ATOM 1443 C CA . GLU A 1 178 ? -17.441 12.062 11.331 1.00 54.50 178 GLU A CA 1
ATOM 1444 C C . GLU A 1 178 ? -18.793 11.374 11.077 1.00 54.50 178 GLU A C 1
ATOM 1446 O O . GLU A 1 178 ? -19.102 10.928 9.967 1.00 54.50 178 GLU A O 1
ATOM 1451 N N . VAL A 1 179 ? -19.611 11.253 12.124 1.00 48.66 179 VAL A N 1
ATOM 1452 C CA . VAL A 1 179 ? -20.989 10.760 12.011 1.00 48.66 179 VAL A CA 1
ATOM 1453 C C . VAL A 1 179 ? -21.921 11.960 11.851 1.00 48.66 179 VAL A C 1
ATOM 1455 O O . VAL A 1 179 ? -22.189 12.681 12.808 1.00 48.66 179 VAL A O 1
ATOM 1458 N N . ALA A 1 180 ? -22.440 12.191 10.641 1.00 39.31 180 ALA A N 1
ATOM 1459 C CA . ALA A 1 180 ? -23.488 13.193 10.462 1.00 39.31 180 ALA A CA 1
ATOM 1460 C C . ALA A 1 180 ? -24.834 12.666 10.986 1.00 39.31 180 ALA A C 1
ATOM 1462 O O . ALA A 1 180 ? -25.188 11.504 10.796 1.00 39.31 180 ALA A O 1
ATOM 1463 N N . SER A 1 181 ? -25.575 13.565 11.622 1.00 40.62 181 SER A N 1
ATOM 1464 C CA . SER A 1 181 ? -26.848 13.371 12.317 1.00 40.62 181 SER A CA 1
ATOM 1465 C C . SER A 1 181 ? -27.872 12.402 11.697 1.00 40.62 181 SER A C 1
ATOM 1467 O O . SER A 1 181 ? -28.103 12.368 10.490 1.00 40.62 181 SER A O 1
ATOM 1469 N N . ASN A 1 182 ? -28.564 11.735 12.622 1.00 41.31 182 ASN A N 1
ATOM 1470 C CA . ASN A 1 182 ? -29.639 10.747 12.523 1.00 41.31 182 ASN A CA 1
ATOM 1471 C C . ASN A 1 182 ? -30.713 10.923 11.438 1.00 41.31 182 ASN A C 1
ATOM 1473 O O . ASN A 1 182 ? -31.376 11.955 11.359 1.00 41.31 182 ASN A O 1
ATOM 1477 N N . ASN A 1 183 ? -31.049 9.803 10.786 1.00 33.47 183 ASN A N 1
ATOM 1478 C CA . ASN A 1 183 ? -32.437 9.490 10.456 1.00 33.47 183 ASN A CA 1
ATOM 1479 C C . ASN A 1 183 ? -32.725 7.991 10.678 1.00 33.47 183 ASN A C 1
ATOM 1481 O O . ASN A 1 183 ? -32.151 7.138 10.014 1.00 33.47 183 ASN A O 1
ATOM 1485 N N . ALA A 1 184 ? -33.628 7.719 11.627 1.00 35.75 184 ALA A N 1
ATOM 1486 C CA . ALA A 1 184 ? -34.315 6.451 11.910 1.00 35.75 184 ALA A CA 1
ATOM 1487 C C . ALA A 1 184 ? -33.452 5.176 12.079 1.00 35.75 184 ALA A C 1
ATOM 1489 O O . ALA A 1 184 ? -33.177 4.454 11.127 1.00 35.75 184 ALA A O 1
ATOM 1490 N N . GLY A 1 185 ? -33.151 4.827 13.338 1.00 42.25 185 GLY A N 1
ATOM 1491 C CA . GLY A 1 185 ? -32.608 3.511 13.729 1.00 42.25 185 GLY A CA 1
ATOM 1492 C C . GLY A 1 185 ? -31.092 3.462 13.936 1.00 42.25 185 GLY A C 1
ATOM 1493 O O . GLY A 1 185 ? -30.545 2.399 14.213 1.00 42.25 185 GLY A O 1
ATOM 1494 N N . VAL A 1 186 ? -30.442 4.618 13.830 1.00 37.34 186 VAL A N 1
ATOM 1495 C CA . VAL A 1 186 ? -29.019 4.859 14.086 1.00 37.34 186 VAL A CA 1
ATOM 1496 C C . VAL A 1 186 ? -28.893 5.663 15.382 1.00 37.34 186 VAL A C 1
ATOM 1498 O O . VAL A 1 186 ? -29.846 6.318 15.808 1.00 37.34 186 VAL A O 1
ATOM 1501 N N . ALA A 1 187 ? -27.754 5.524 16.048 1.00 36.34 187 ALA A N 1
ATOM 1502 C CA . ALA A 1 187 ? -27.557 5.916 17.424 1.00 36.34 187 ALA A CA 1
ATOM 1503 C C . ALA A 1 187 ? -27.967 7.364 17.755 1.00 36.34 187 ALA A C 1
ATOM 1505 O O . ALA A 1 187 ? -27.499 8.306 17.124 1.00 36.34 187 ALA A O 1
ATOM 1506 N N . THR A 1 188 ? -28.747 7.585 18.820 1.00 39.03 188 THR A N 1
ATOM 1507 C CA . THR A 1 188 ? -28.980 8.928 19.390 1.00 39.03 188 THR A CA 1
ATOM 1508 C C . THR A 1 188 ? -27.756 9.486 20.136 1.00 39.03 188 THR A C 1
ATOM 1510 O O . THR A 1 188 ? -27.891 9.979 21.253 1.00 39.03 188 THR A O 1
ATOM 1513 N N . GLY A 1 189 ? -26.568 9.390 19.544 1.00 40.38 189 GLY A N 1
ATOM 1514 C CA . GLY A 1 189 ? -25.334 9.978 20.048 1.00 40.38 189 GLY A CA 1
ATOM 1515 C C . GLY A 1 189 ? -24.741 10.933 19.024 1.00 40.38 189 GLY A C 1
ATOM 1516 O O . GLY A 1 189 ? -24.709 10.630 17.836 1.00 40.38 189 GLY A O 1
ATOM 1517 N N . THR A 1 190 ? -24.310 12.106 19.477 1.00 39.78 190 THR A N 1
ATOM 1518 C CA . THR A 1 190 ? -23.739 13.142 18.606 1.00 39.78 190 THR A CA 1
ATOM 1519 C C . THR A 1 190 ? -22.294 12.824 18.199 1.00 39.78 190 THR A C 1
ATOM 1521 O O . THR A 1 190 ? -21.816 13.415 17.241 1.00 39.78 190 THR A O 1
ATOM 1524 N N . PHE A 1 191 ? -21.604 11.883 18.858 1.00 44.88 191 PHE A N 1
ATOM 1525 C CA . PHE A 1 191 ? -20.193 11.588 18.590 1.00 44.88 191 PHE A CA 1
ATOM 1526 C C . PHE A 1 191 ? -19.862 10.127 18.924 1.00 44.88 191 PHE A C 1
ATOM 1528 O O . PHE A 1 191 ? -20.161 9.652 20.016 1.00 44.88 191 PHE A O 1
ATOM 1535 N N . ALA A 1 192 ? -19.260 9.411 17.978 1.00 50.09 192 ALA A N 1
ATOM 1536 C CA . ALA A 1 192 ? -18.298 8.369 18.302 1.00 50.09 192 ALA A CA 1
ATOM 1537 C C . ALA A 1 192 ? -16.944 9.034 18.070 1.00 50.09 192 ALA A C 1
ATOM 1539 O O . ALA A 1 192 ? -16.644 9.323 16.915 1.00 50.09 192 ALA A O 1
ATOM 1540 N N . ASP A 1 193 ? -16.173 9.340 19.114 1.00 58.72 193 ASP A N 1
ATOM 1541 C CA . ASP A 1 193 ? -14.954 10.131 18.898 1.00 58.72 193 ASP A CA 1
ATOM 1542 C C . ASP A 1 193 ? -13.956 9.367 18.019 1.00 58.72 193 ASP A C 1
ATOM 1544 O O . ASP A 1 193 ? -13.377 9.953 17.110 1.00 58.72 193 ASP A O 1
ATOM 1548 N N . LYS A 1 194 ? -13.830 8.041 18.202 1.00 68.75 194 LYS A N 1
ATOM 1549 C CA . LYS A 1 194 ? -12.912 7.209 17.410 1.00 68.75 194 LYS A CA 1
ATOM 1550 C C . LYS A 1 194 ? -13.461 5.808 17.102 1.00 68.75 194 LYS A C 1
ATOM 1552 O O . LYS A 1 194 ? -14.083 5.167 17.955 1.00 68.75 194 LYS A O 1
ATOM 1557 N N . ALA A 1 195 ? -13.221 5.309 15.887 1.00 76.81 195 ALA A N 1
ATOM 1558 C CA . ALA A 1 195 ? -13.350 3.885 15.548 1.00 76.81 195 ALA A CA 1
ATOM 1559 C C . ALA A 1 195 ? -11.997 3.206 15.638 1.00 76.81 195 ALA A C 1
ATOM 1561 O O . ALA A 1 195 ? -10.969 3.862 15.550 1.00 76.81 195 ALA A O 1
ATOM 1562 N N . TYR A 1 196 ? -12.020 1.880 15.723 1.00 80.69 196 TYR A N 1
ATOM 1563 C CA . TYR A 1 196 ? -10.810 1.079 15.798 1.00 80.69 196 TYR A CA 1
ATOM 1564 C C . TYR A 1 196 ? -10.713 0.071 14.648 1.00 80.69 196 TYR A C 1
ATOM 1566 O O . TYR A 1 196 ? -11.687 -0.622 14.311 1.00 80.69 196 TYR A O 1
ATOM 1574 N N . THR A 1 197 ? -9.518 -0.058 14.074 1.00 80.25 197 THR A N 1
ATOM 1575 C CA . THR A 1 197 ? -9.125 -1.206 13.243 1.00 80.25 197 THR A CA 1
ATOM 1576 C C . THR A 1 197 ? -8.001 -1.985 13.907 1.00 80.25 197 THR A C 1
ATOM 1578 O O . THR A 1 197 ? -7.059 -1.372 14.383 1.00 80.25 197 THR A O 1
ATOM 1581 N N . ALA A 1 198 ? -8.060 -3.314 13.875 1.00 79.44 198 ALA A N 1
ATOM 1582 C CA . ALA A 1 198 ? -6.941 -4.181 14.233 1.00 79.44 198 ALA A CA 1
ATOM 1583 C C . ALA A 1 198 ? -5.967 -4.356 13.049 1.00 79.44 198 ALA A C 1
ATOM 1585 O O . ALA A 1 198 ? -6.349 -4.127 11.897 1.00 79.44 198 ALA A O 1
ATOM 1586 N N . GLU A 1 199 ? -4.759 -4.853 13.322 1.00 73.25 199 GLU A N 1
ATOM 1587 C CA . GLU A 1 199 ? -3.694 -5.145 12.336 1.00 73.25 199 GLU A CA 1
ATOM 1588 C C . GLU A 1 199 ? -4.034 -6.265 11.334 1.00 73.25 199 GLU A C 1
ATOM 1590 O O . GLU A 1 199 ? -3.356 -6.459 10.333 1.00 73.25 199 GLU A O 1
ATOM 1595 N N . GLU A 1 200 ? -5.145 -6.967 11.535 1.00 76.75 200 GLU A N 1
ATOM 1596 C CA . GLU A 1 200 ? -5.721 -7.944 10.596 1.00 76.75 200 GLU A CA 1
ATOM 1597 C C . GLU A 1 200 ? -6.991 -7.425 9.891 1.00 76.75 200 GLU A C 1
ATOM 1599 O O . GLU A 1 200 ? -7.618 -8.101 9.065 1.00 76.75 200 GLU A O 1
ATOM 1604 N N . GLY A 1 201 ? -7.362 -6.183 10.204 1.00 77.56 201 GLY A N 1
ATOM 1605 C CA . GLY A 1 201 ? -8.613 -5.546 9.845 1.00 77.56 201 GLY A CA 1
ATOM 1606 C C . GLY A 1 201 ? -9.758 -6.006 10.741 1.00 77.56 201 GLY A C 1
ATOM 1607 O O . GLY A 1 201 ? -9.838 -7.154 11.172 1.00 77.56 201 GLY A O 1
ATOM 1608 N N . THR A 1 202 ? -10.707 -5.114 11.007 1.00 75.69 202 THR A N 1
ATOM 1609 C CA . THR A 1 202 ? -11.801 -5.429 11.936 1.00 75.69 202 THR A CA 1
ATOM 1610 C C . THR A 1 202 ? -13.084 -5.761 11.190 1.00 75.69 202 THR A C 1
ATOM 1612 O O . THR A 1 202 ? -13.607 -4.938 10.428 1.00 75.69 202 THR A O 1
ATOM 1615 N N . LYS A 1 203 ? -13.626 -6.955 11.461 1.00 70.88 203 LYS A N 1
ATOM 1616 C CA . LYS A 1 203 ? -14.924 -7.408 10.955 1.00 70.88 203 LYS A CA 1
ATOM 1617 C C . LYS A 1 203 ? -15.986 -7.393 12.051 1.00 70.88 203 LYS A C 1
ATOM 1619 O O . LYS A 1 203 ? -16.064 -8.299 12.879 1.00 70.88 203 LYS A O 1
ATOM 1624 N N . GLY A 1 204 ? -16.896 -6.437 11.967 1.00 70.62 204 GLY A N 1
ATOM 1625 C CA . GLY A 1 204 ? -18.169 -6.503 12.664 1.00 70.62 204 GLY A CA 1
ATOM 1626 C C . GLY A 1 204 ? -18.090 -6.252 14.178 1.00 70.62 204 GLY A C 1
ATOM 1627 O O . GLY A 1 204 ? -18.143 -5.110 14.624 1.00 70.62 204 GLY A O 1
ATOM 1628 N N . THR A 1 205 ? -18.084 -7.319 14.983 1.00 78.69 205 THR A N 1
ATOM 1629 C CA . THR A 1 205 ? -18.135 -7.235 16.456 1.00 78.69 205 THR A CA 1
ATOM 1630 C C . THR A 1 205 ? -17.123 -8.178 17.095 1.00 78.69 205 THR A C 1
ATOM 1632 O O . THR A 1 205 ? -17.065 -9.345 16.702 1.00 78.69 205 THR A O 1
ATOM 1635 N N . GLY A 1 206 ? -16.388 -7.745 18.120 1.00 84.31 206 GLY A N 1
ATOM 1636 C CA . GLY A 1 206 ? -15.341 -8.576 18.723 1.00 84.31 206 GLY A CA 1
ATOM 1637 C C . GLY A 1 206 ? -14.620 -7.924 19.896 1.00 84.31 206 GLY A C 1
ATOM 1638 O O . GLY A 1 206 ? -14.772 -6.735 20.138 1.00 84.31 206 GLY A O 1
ATOM 1639 N N . TRP A 1 207 ? -13.853 -8.717 20.643 1.00 89.44 207 TRP A N 1
ATOM 1640 C CA . TRP A 1 207 ? -12.985 -8.206 21.705 1.00 89.44 207 TRP A CA 1
ATOM 1641 C C . TRP A 1 207 ? -11.662 -7.722 21.123 1.00 89.44 207 TRP A C 1
ATOM 1643 O O . TRP A 1 207 ? -11.082 -8.430 20.304 1.00 89.44 207 TRP A O 1
ATOM 1653 N N . VAL A 1 208 ? -11.174 -6.583 21.606 1.00 88.75 208 VAL A N 1
ATOM 1654 C CA . VAL A 1 208 ? -9.819 -6.084 21.341 1.00 88.75 208 VAL A CA 1
ATOM 1655 C C . VAL A 1 208 ? -9.183 -5.602 22.641 1.00 88.75 208 VAL A C 1
ATOM 1657 O O . VAL A 1 208 ? -9.885 -5.098 23.521 1.00 88.75 208 VAL A O 1
ATOM 1660 N N . TYR A 1 209 ? -7.872 -5.784 22.769 1.00 88.06 209 TYR A N 1
ATOM 1661 C CA . TYR A 1 209 ? -7.066 -5.188 23.828 1.00 88.06 209 TYR A CA 1
ATOM 1662 C C . TYR A 1 209 ? -6.106 -4.211 23.167 1.00 88.06 209 TYR A C 1
ATOM 1664 O O . TYR A 1 209 ? -5.295 -4.628 22.348 1.00 88.06 209 TYR A O 1
ATOM 1672 N N . THR A 1 210 ? -6.266 -2.928 23.462 1.00 85.62 210 THR A N 1
ATOM 1673 C CA . THR A 1 210 ? -5.527 -1.850 22.800 1.00 85.62 210 THR A CA 1
ATOM 1674 C C . THR A 1 210 ? -5.354 -0.686 23.764 1.00 85.62 210 THR A C 1
ATOM 1676 O O . THR A 1 210 ? -6.137 -0.533 24.713 1.00 85.62 210 THR A O 1
ATOM 1679 N N . GLU A 1 211 ? -4.354 0.150 23.506 1.00 84.06 211 GLU A N 1
ATOM 1680 C CA . GLU A 1 211 ? -4.258 1.477 24.108 1.00 84.06 211 GLU A CA 1
ATOM 1681 C C . GLU A 1 211 ? -5.526 2.281 23.820 1.00 84.06 211 GLU A C 1
ATOM 1683 O O . GLU A 1 211 ? -6.213 2.048 22.820 1.00 84.06 211 GLU A O 1
ATOM 1688 N N . ASN A 1 212 ? -5.896 3.176 24.733 1.00 82.81 212 ASN A N 1
ATOM 1689 C CA . ASN A 1 212 ? -6.984 4.110 24.490 1.00 82.81 212 ASN A CA 1
ATOM 1690 C C . ASN A 1 212 ? -6.593 5.152 23.434 1.00 82.81 212 ASN A C 1
ATOM 1692 O O . ASN A 1 212 ? -5.431 5.329 23.104 1.00 82.81 212 ASN A O 1
ATOM 1696 N N . ALA A 1 213 ? -7.593 5.879 22.945 1.00 78.50 213 ALA A N 1
ATOM 1697 C CA . ALA A 1 213 ? -7.461 6.960 21.972 1.00 78.50 213 ALA A CA 1
ATOM 1698 C C . ALA A 1 213 ? -6.391 8.027 22.288 1.00 78.50 213 ALA A C 1
ATOM 1700 O O . ALA A 1 213 ? -5.954 8.717 21.371 1.00 78.50 213 ALA A O 1
ATOM 1701 N N . GLU A 1 214 ? -6.055 8.201 23.567 1.00 79.56 214 GLU A N 1
ATOM 1702 C CA . GLU A 1 214 ? -5.069 9.162 24.080 1.00 79.56 214 GLU A CA 1
ATOM 1703 C C . GLU A 1 214 ? -3.701 8.509 24.360 1.00 79.56 214 GLU A C 1
ATOM 1705 O O . GLU A 1 214 ? -2.855 9.138 24.989 1.00 79.56 214 GLU A O 1
ATOM 1710 N N . GLU A 1 215 ? -3.515 7.237 23.978 1.00 78.38 215 GLU A N 1
ATOM 1711 C CA . GLU A 1 215 ? -2.269 6.461 24.142 1.00 78.38 215 GLU A CA 1
ATOM 1712 C C . GLU A 1 215 ? -1.721 6.488 25.583 1.00 78.38 215 GLU A C 1
ATOM 1714 O O . GLU A 1 215 ? -0.524 6.541 25.851 1.00 78.38 215 GLU A O 1
ATOM 1719 N N . SER A 1 216 ? -2.634 6.505 26.558 1.00 83.00 216 SER A N 1
ATOM 1720 C CA . SER A 1 216 ? -2.317 6.736 27.973 1.00 83.00 216 SER A CA 1
ATOM 1721 C C . SER A 1 216 ? -2.370 5.468 28.828 1.00 83.00 216 SER A C 1
ATOM 1723 O O . SER A 1 216 ? -1.675 5.376 29.840 1.00 83.00 216 SER A O 1
ATOM 1725 N N . ASP A 1 217 ? -3.220 4.504 28.459 1.00 88.19 217 ASP A N 1
ATOM 1726 C CA . ASP A 1 217 ? -3.387 3.224 29.154 1.00 88.19 217 ASP A CA 1
ATOM 1727 C C . ASP A 1 217 ? -4.090 2.206 28.234 1.00 88.19 217 ASP A C 1
ATOM 1729 O O . ASP A 1 217 ? -4.778 2.570 27.278 1.00 88.19 217 ASP A O 1
ATOM 1733 N N . SER A 1 218 ? -3.934 0.917 28.531 1.00 90.00 218 SER A N 1
ATOM 1734 C CA . SER A 1 218 ? -4.449 -0.194 27.728 1.00 90.00 218 SER A CA 1
ATOM 1735 C C . SER A 1 218 ? -5.665 -0.863 28.358 1.00 90.00 218 SER A C 1
ATOM 1737 O O . SER A 1 218 ? -5.630 -1.362 29.493 1.00 90.00 218 SER A O 1
ATOM 1739 N N . TYR A 1 219 ? -6.732 -0.989 27.571 1.00 92.81 219 TYR A N 1
ATOM 1740 C CA . TYR A 1 219 ? -7.995 -1.558 28.024 1.00 92.81 219 TYR A CA 1
ATOM 1741 C C . TYR A 1 219 ? -8.556 -2.610 27.071 1.00 92.81 219 TYR A C 1
ATOM 1743 O O . TYR A 1 219 ? -8.237 -2.679 25.888 1.00 92.81 219 TYR A O 1
ATOM 1751 N N . TRP A 1 220 ? -9.442 -3.445 27.617 1.00 93.88 220 TRP A N 1
ATOM 1752 C CA . TRP A 1 220 ? -10.296 -4.305 26.807 1.00 93.88 220 TRP A CA 1
ATOM 1753 C C . TRP A 1 220 ? -11.491 -3.506 26.305 1.00 93.88 220 TRP A C 1
ATOM 1755 O O . TRP A 1 220 ? -12.208 -2.917 27.109 1.00 93.88 220 TRP A O 1
ATOM 1765 N N . TYR A 1 221 ? -11.767 -3.576 25.011 1.00 90.50 221 TYR A N 1
ATOM 1766 C CA . TYR A 1 221 ? -12.973 -3.035 24.396 1.00 90.50 221 TYR A CA 1
ATOM 1767 C C . TYR A 1 221 ? -13.737 -4.158 23.705 1.00 90.50 221 TYR A C 1
ATOM 1769 O O . TYR A 1 221 ? -13.150 -5.113 23.190 1.00 90.50 221 TYR A O 1
ATOM 1777 N N . TYR A 1 222 ? -15.062 -4.041 23.676 1.00 88.00 222 TYR A N 1
ATOM 1778 C CA . TYR A 1 222 ? -15.883 -4.882 22.815 1.00 88.00 222 TYR A CA 1
ATOM 1779 C C . TYR A 1 222 ? -16.408 -4.040 21.664 1.00 88.00 222 TYR A C 1
ATOM 1781 O O . TYR A 1 222 ? -17.278 -3.197 21.863 1.00 88.00 222 TYR A O 1
ATOM 1789 N N . LEU A 1 223 ? -15.876 -4.263 20.470 1.00 85.31 223 LEU A N 1
ATOM 1790 C CA . LEU A 1 223 ? -16.276 -3.556 19.269 1.00 85.31 223 LEU A CA 1
ATOM 1791 C C . LEU A 1 223 ? -17.667 -4.001 18.825 1.00 85.31 223 LEU A C 1
ATOM 1793 O O . LEU A 1 223 ? -18.008 -5.189 18.851 1.00 85.31 223 LEU A O 1
ATOM 1797 N N . VAL A 1 224 ? -18.459 -3.031 18.393 1.00 79.38 224 VAL A N 1
ATOM 1798 C CA . VAL A 1 224 ? -19.761 -3.208 17.767 1.00 79.38 224 VAL A CA 1
ATOM 1799 C C . VAL A 1 224 ? -19.780 -2.538 16.402 1.00 79.38 224 VAL A C 1
ATOM 1801 O O . VAL A 1 224 ? -19.081 -1.556 16.159 1.00 79.38 224 VAL A O 1
ATOM 1804 N N . SER A 1 225 ? -20.605 -3.085 15.516 1.00 75.00 225 SER A N 1
ATOM 1805 C CA . SER A 1 225 ? -20.826 -2.533 14.188 1.00 75.00 225 SER A CA 1
ATOM 1806 C C . SER A 1 225 ? -21.846 -1.408 14.242 1.00 75.00 225 SER A C 1
ATOM 1808 O O . SER A 1 225 ? -22.923 -1.596 14.808 1.00 75.00 225 SER A O 1
ATOM 1810 N N . PHE A 1 226 ? -21.563 -0.295 13.578 1.00 68.94 226 PHE A N 1
ATOM 1811 C CA . PHE A 1 226 ? -22.553 0.745 13.315 1.00 68.94 226 PHE A CA 1
ATOM 1812 C C . PHE A 1 226 ? -22.547 1.123 11.838 1.00 68.94 226 PHE A C 1
ATOM 1814 O O . PHE A 1 226 ? -21.523 1.020 11.173 1.00 68.94 226 PHE A O 1
ATOM 1821 N N . THR A 1 227 ? -23.703 1.528 11.319 1.00 66.44 227 THR A N 1
ATOM 1822 C CA . THR A 1 227 ? -23.828 2.006 9.937 1.00 66.44 227 THR A CA 1
ATOM 1823 C C . THR A 1 227 ? -23.804 3.530 9.946 1.00 66.44 227 THR A C 1
ATOM 1825 O O . THR A 1 227 ? -24.623 4.136 10.637 1.00 66.44 227 THR A O 1
ATOM 1828 N N . ASP A 1 228 ? -22.860 4.140 9.229 1.00 63.09 228 ASP A N 1
ATOM 1829 C CA . ASP A 1 228 ? -22.802 5.597 9.058 1.00 63.09 228 ASP A CA 1
ATOM 1830 C C . ASP A 1 228 ? -23.772 6.095 7.963 1.00 63.09 228 ASP A C 1
ATOM 1832 O O . ASP A 1 228 ? -24.476 5.309 7.320 1.00 63.09 228 ASP A O 1
ATOM 1836 N N . LYS A 1 229 ? -23.828 7.420 7.746 1.00 62.12 229 LYS A N 1
ATOM 1837 C CA . LYS A 1 229 ? -24.722 8.055 6.755 1.00 62.12 229 LYS A CA 1
ATOM 1838 C C . LYS A 1 229 ? -24.525 7.561 5.317 1.00 62.12 229 LYS A C 1
ATOM 1840 O O . LYS A 1 229 ? -25.438 7.688 4.504 1.00 62.12 229 LYS A O 1
ATOM 1845 N N . ASP A 1 230 ? -23.353 7.013 5.007 1.00 60.12 230 ASP A N 1
ATOM 1846 C CA . ASP A 1 230 ? -22.994 6.529 3.675 1.00 60.12 230 ASP A CA 1
ATOM 1847 C C . ASP A 1 230 ? -23.222 5.010 3.553 1.00 60.12 230 ASP A C 1
ATOM 1849 O O . ASP A 1 230 ? -22.883 4.403 2.536 1.00 60.12 230 ASP A O 1
ATOM 1853 N N . GLY A 1 231 ? -23.813 4.379 4.577 1.00 61.81 231 GLY A N 1
ATOM 1854 C CA . GLY A 1 231 ? -24.055 2.939 4.628 1.00 61.81 231 GLY A CA 1
ATOM 1855 C C . GLY A 1 231 ? -22.826 2.123 5.036 1.00 61.81 231 GLY A C 1
ATOM 1856 O O . GLY A 1 231 ? -22.839 0.895 4.923 1.00 61.81 231 GLY A O 1
ATOM 1857 N N . ALA A 1 232 ? -21.754 2.776 5.487 1.00 63.88 232 ALA A N 1
ATOM 1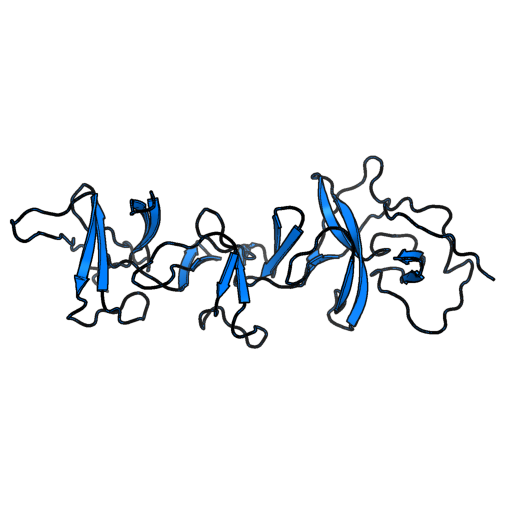858 C CA . ALA A 1 232 ? -20.492 2.125 5.803 1.00 63.88 232 ALA A CA 1
ATOM 1859 C C . ALA A 1 232 ? -20.523 1.519 7.221 1.00 63.88 232 ALA A C 1
ATOM 1861 O O . ALA A 1 232 ? -20.984 2.158 8.166 1.00 63.88 232 ALA A O 1
ATOM 1862 N N . VAL A 1 233 ? -20.044 0.275 7.373 1.00 67.00 233 VAL A N 1
ATOM 1863 C CA . VAL A 1 233 ? -20.155 -0.507 8.623 1.00 67.00 233 VAL A CA 1
ATOM 1864 C C . VAL A 1 233 ? -18.896 -0.402 9.476 1.00 67.00 233 VAL A C 1
ATOM 1866 O O . VAL A 1 233 ? -17.949 -1.160 9.315 1.00 67.00 233 VAL A O 1
ATOM 1869 N N . ARG A 1 234 ? -18.888 0.507 10.428 1.00 72.69 234 ARG A N 1
ATOM 1870 C CA . ARG A 1 234 ? -17.719 0.869 11.226 1.00 72.69 234 ARG A CA 1
ATOM 1871 C C . ARG A 1 234 ? -17.667 0.099 12.549 1.00 72.69 234 ARG A C 1
ATOM 1873 O O . ARG A 1 234 ? -18.704 -0.317 13.059 1.00 72.69 234 ARG A O 1
ATOM 1880 N N . ASN A 1 235 ? -16.471 -0.054 13.121 1.00 79.94 235 ASN A N 1
ATOM 1881 C CA . ASN A 1 235 ? -16.260 -0.757 14.390 1.00 79.94 235 ASN A CA 1
ATOM 1882 C C . ASN A 1 235 ? -15.911 0.250 15.497 1.00 79.94 235 ASN A C 1
ATOM 1884 O O . ASN A 1 235 ? -14.816 0.809 15.491 1.00 79.94 235 ASN A O 1
ATOM 1888 N N . VAL A 1 236 ? -16.830 0.475 16.438 1.00 81.00 236 VAL A N 1
ATOM 1889 C CA . VAL A 1 236 ? -16.609 1.322 17.630 1.00 81.00 236 VAL A CA 1
ATOM 1890 C C . VAL A 1 236 ? -16.714 0.505 18.902 1.00 81.00 236 VAL A C 1
ATOM 1892 O O . VAL A 1 236 ? -17.432 -0.497 18.916 1.00 81.00 236 VAL A O 1
ATOM 1895 N N . PRO A 1 237 ? -16.064 0.926 19.993 1.00 85.81 237 PRO A N 1
ATOM 1896 C CA . PRO A 1 237 ? -16.316 0.341 21.296 1.00 85.81 237 PRO A CA 1
ATOM 1897 C C . PRO A 1 237 ? -17.786 0.419 21.691 1.00 85.81 237 PRO A C 1
ATOM 1899 O O . PRO A 1 237 ? -18.484 1.410 21.486 1.00 85.81 237 PRO A O 1
ATOM 1902 N N . PHE A 1 238 ? -18.277 -0.645 22.307 1.00 83.56 238 PHE A N 1
ATOM 1903 C CA . PHE A 1 238 ? -19.591 -0.634 22.917 1.00 83.56 238 PHE A CA 1
ATOM 1904 C C . PHE A 1 238 ? -19.659 0.448 24.003 1.00 83.56 238 PHE A C 1
ATOM 1906 O O . PHE A 1 238 ? -18.769 0.541 24.839 1.00 83.56 238 PHE A O 1
ATOM 1913 N N . ASN A 1 239 ? -20.756 1.210 24.016 1.00 82.06 239 ASN A N 1
ATOM 1914 C CA . ASN A 1 239 ? -20.997 2.357 24.898 1.00 82.06 239 ASN A CA 1
ATOM 1915 C C . ASN A 1 239 ? -20.203 3.640 24.585 1.00 82.06 239 ASN A C 1
ATOM 1917 O O . ASN A 1 239 ? -20.448 4.640 25.255 1.00 82.06 239 ASN A O 1
ATOM 1921 N N . SER A 1 240 ? -19.321 3.668 23.575 1.00 80.38 240 SER A N 1
ATOM 1922 C CA . SER A 1 240 ? -18.570 4.900 23.280 1.00 80.38 240 SER A CA 1
ATOM 1923 C C . SER A 1 240 ? -19.402 5.999 22.620 1.00 80.38 240 SER A C 1
ATOM 1925 O O . SER A 1 240 ? -19.074 7.174 22.692 1.00 80.38 240 SER A O 1
ATOM 1927 N N . VAL A 1 241 ? -20.511 5.618 21.988 1.00 71.31 241 VAL A N 1
ATOM 1928 C CA . VAL A 1 241 ? -21.406 6.545 21.277 1.00 71.31 241 VAL A CA 1
ATOM 1929 C C . VAL A 1 241 ? -22.531 7.086 22.158 1.00 71.31 241 VAL A C 1
ATOM 1931 O O . VAL A 1 241 ? -23.384 7.845 21.702 1.00 71.31 241 VAL A O 1
ATOM 1934 N N . ALA A 1 242 ? -22.598 6.649 23.415 1.00 72.94 242 ALA A N 1
ATOM 1935 C CA . ALA A 1 242 ? -23.657 7.054 24.319 1.00 72.94 242 ALA A CA 1
ATOM 1936 C C . ALA A 1 242 ? -23.352 8.411 24.959 1.00 72.94 242 ALA A C 1
ATOM 1938 O O . ALA A 1 242 ? -22.311 8.606 25.578 1.00 72.94 242 ALA A O 1
ATOM 1939 N N . THR A 1 243 ? -24.307 9.337 24.883 1.00 70.56 243 THR A N 1
ATOM 1940 C CA . THR A 1 243 ? -24.138 10.715 25.375 1.00 70.56 243 THR A CA 1
ATOM 1941 C C . THR A 1 243 ? -24.737 10.961 26.759 1.00 70.56 243 THR A C 1
ATOM 1943 O O . THR A 1 243 ? -24.739 12.091 27.235 1.00 70.56 243 THR A O 1
ATOM 1946 N N . ASP A 1 244 ? -25.293 9.936 27.405 1.00 73.69 244 ASP A N 1
ATOM 1947 C CA . ASP A 1 244 ? -25.948 10.060 28.714 1.00 73.69 244 ASP A CA 1
ATOM 1948 C C . ASP A 1 244 ? -24.991 9.918 29.905 1.00 73.69 244 ASP A C 1
ATOM 1950 O O . ASP A 1 244 ? -25.399 10.127 31.046 1.00 73.69 244 ASP A O 1
ATOM 1954 N N . GLY A 1 245 ? -23.722 9.582 29.655 1.00 78.25 245 GLY A N 1
ATOM 1955 C CA . GLY A 1 245 ? -22.723 9.405 30.707 1.00 78.25 245 GLY A CA 1
ATOM 1956 C C . GLY A 1 245 ? -22.946 8.157 31.569 1.00 78.25 245 GLY A C 1
ATOM 1957 O O . GLY A 1 245 ? -22.403 8.076 32.669 1.00 78.25 245 GLY A O 1
ATOM 1958 N N . LEU A 1 246 ? -23.737 7.185 31.101 1.00 78.00 246 LEU A N 1
ATOM 1959 C CA . LEU A 1 246 ? -24.092 5.994 31.877 1.00 78.00 246 LEU A CA 1
ATOM 1960 C C . LEU A 1 246 ? -23.248 4.771 31.505 1.00 78.00 246 LEU A C 1
ATOM 1962 O O . LEU A 1 246 ? -22.847 4.576 30.353 1.00 78.00 246 LEU A O 1
ATOM 1966 N N . GLN A 1 247 ? -22.996 3.912 32.496 1.00 82.50 247 GLN A N 1
ATOM 1967 C CA . GLN A 1 247 ? -22.362 2.611 32.278 1.00 82.50 247 GLN A CA 1
ATOM 1968 C C . GLN A 1 247 ? -23.380 1.617 31.720 1.00 82.50 247 GLN A C 1
ATOM 1970 O O . GLN A 1 247 ? -24.550 1.614 32.113 1.00 82.50 247 GLN A O 1
ATOM 1975 N N . ARG A 1 248 ? -22.927 0.720 30.840 1.00 81.19 248 ARG A N 1
ATOM 1976 C CA . ARG A 1 248 ? -23.795 -0.278 30.196 1.00 81.19 248 ARG A CA 1
ATOM 1977 C C . ARG A 1 248 ? -23.256 -1.693 30.351 1.00 81.19 248 ARG A C 1
ATOM 1979 O O . ARG A 1 248 ? -22.046 -1.909 30.394 1.00 81.19 248 ARG A O 1
ATOM 1986 N N . ALA A 1 249 ? -24.165 -2.666 30.391 1.00 80.06 249 ALA A N 1
ATOM 1987 C CA . ALA A 1 249 ? -23.821 -4.082 30.398 1.00 80.06 249 ALA A CA 1
ATOM 1988 C C . ALA A 1 249 ? -24.040 -4.736 29.031 1.00 80.06 249 ALA A C 1
ATOM 1990 O O . ALA A 1 249 ? -25.036 -4.477 28.351 1.00 80.06 249 ALA A O 1
ATOM 1991 N N . LYS A 1 250 ? -23.148 -5.663 28.669 1.00 79.81 250 LYS A N 1
ATOM 1992 C CA . LYS A 1 250 ? -23.314 -6.543 27.508 1.00 79.81 250 LYS A CA 1
ATOM 1993 C C . LYS A 1 250 ? -23.067 -7.997 27.879 1.00 79.81 250 LYS A C 1
ATOM 1995 O O . LYS A 1 250 ? -22.117 -8.332 28.580 1.00 79.81 250 LYS A O 1
ATOM 2000 N N . VAL A 1 251 ? -23.925 -8.872 27.380 1.00 80.56 251 VAL A N 1
ATOM 2001 C CA . VAL A 1 251 ? -23.828 -10.320 27.485 1.00 80.56 251 VAL A CA 1
ATOM 2002 C C . VAL A 1 251 ? -23.124 -10.813 26.236 1.00 80.56 251 VAL A C 1
ATOM 2004 O O . VAL A 1 251 ? -23.638 -10.696 25.126 1.00 80.56 251 VAL A O 1
ATOM 2007 N N . ILE A 1 252 ? -21.938 -11.373 26.423 1.00 83.50 252 ILE A N 1
ATOM 2008 C CA . ILE A 1 252 ? -21.102 -11.899 25.350 1.00 83.50 252 ILE A CA 1
ATOM 2009 C C . ILE A 1 252 ? -20.830 -13.358 25.687 1.00 83.50 252 ILE A C 1
ATOM 2011 O O . ILE A 1 252 ? -20.249 -13.670 26.727 1.00 83.50 252 ILE A O 1
ATOM 2015 N N . LYS A 1 253 ? -21.310 -14.267 24.829 1.00 85.44 253 LYS A N 1
ATOM 2016 C CA . LYS A 1 253 ? -21.201 -15.725 25.027 1.00 85.44 253 LYS A CA 1
ATOM 2017 C C . LYS A 1 253 ? -21.649 -16.174 26.436 1.00 85.44 253 LYS A C 1
ATOM 2019 O O . LYS A 1 253 ? -20.967 -16.951 27.098 1.00 85.44 253 LYS A O 1
ATOM 2024 N N . GLY A 1 254 ? -22.780 -15.644 26.914 1.00 83.31 254 GLY A N 1
ATOM 2025 C CA . GLY A 1 254 ? -23.386 -16.004 28.207 1.00 83.31 254 GLY A CA 1
ATOM 2026 C C . GLY A 1 254 ? -22.769 -15.342 29.448 1.00 83.31 254 GLY A C 1
ATOM 2027 O O . GLY A 1 254 ? -23.279 -15.537 30.548 1.00 83.31 254 GLY A O 1
ATOM 2028 N N . LYS A 1 255 ? -21.714 -14.532 29.300 1.00 85.75 255 LYS A N 1
ATOM 2029 C CA . LYS A 1 255 ? -21.091 -13.771 30.397 1.00 85.75 255 LYS A CA 1
ATOM 2030 C C . LYS A 1 255 ? -21.474 -12.298 30.306 1.00 85.75 255 LYS A C 1
ATOM 2032 O O . LYS A 1 255 ? -21.528 -11.763 29.206 1.00 85.75 255 LYS A O 1
ATOM 2037 N N . THR A 1 256 ? -21.747 -11.655 31.442 1.00 85.00 256 THR A N 1
ATOM 2038 C CA . THR A 1 256 ? -22.094 -10.222 31.501 1.00 85.00 256 THR A CA 1
ATOM 2039 C C . THR A 1 256 ? -20.843 -9.395 31.784 1.00 85.00 256 THR A C 1
ATOM 2041 O O . THR A 1 256 ? -20.130 -9.685 32.741 1.00 85.00 256 THR A O 1
ATOM 2044 N N . TYR A 1 257 ? -20.603 -8.375 30.967 1.00 87.19 257 TYR A N 1
ATOM 2045 C CA . TYR A 1 257 ? -19.478 -7.446 31.056 1.00 87.19 257 TYR A CA 1
ATOM 2046 C C . TYR A 1 257 ? -20.001 -6.021 31.209 1.00 87.19 257 TYR A C 1
ATOM 2048 O O . TYR A 1 257 ? -21.034 -5.692 30.627 1.00 87.19 257 TYR A O 1
ATOM 2056 N N . LEU A 1 258 ? -19.295 -5.201 31.985 1.00 86.69 258 LEU A N 1
ATOM 2057 C CA . LEU A 1 258 ? -19.624 -3.796 32.224 1.00 86.69 258 LEU A CA 1
ATOM 2058 C C . LEU A 1 258 ? -18.681 -2.902 31.427 1.00 86.69 258 LEU A C 1
ATOM 2060 O O . LEU A 1 258 ? -17.484 -3.181 31.381 1.00 86.69 258 LEU A O 1
ATOM 2064 N N . PHE A 1 259 ? -19.208 -1.826 30.854 1.00 87.12 259 PHE A N 1
ATOM 2065 C CA . PHE A 1 259 ? -18.454 -0.887 30.030 1.00 87.12 259 PHE A CA 1
ATOM 2066 C C . PHE A 1 259 ? -18.612 0.537 30.561 1.00 87.12 259 PHE A C 1
ATOM 2068 O O . PHE A 1 259 ? -19.713 0.946 30.949 1.00 87.12 259 PHE A O 1
ATOM 2075 N N . ALA A 1 260 ? -17.496 1.262 30.609 1.00 87.44 260 ALA A N 1
ATOM 2076 C CA . ALA A 1 260 ? -17.426 2.648 31.040 1.00 87.44 260 ALA A CA 1
ATOM 2077 C C . ALA A 1 260 ? -18.246 3.553 30.114 1.00 87.44 260 ALA A C 1
ATOM 2079 O O . ALA A 1 260 ? -18.415 3.260 28.931 1.00 87.44 260 ALA A O 1
ATOM 2080 N N . SER A 1 261 ? -18.773 4.646 30.658 1.00 82.06 261 SER A N 1
ATOM 2081 C CA . SER A 1 261 ? -19.260 5.775 29.862 1.00 82.06 261 SER A CA 1
ATOM 2082 C C . SER A 1 261 ? -18.077 6.538 29.264 1.00 82.06 261 SER A C 1
ATOM 2084 O O . SER A 1 261 ? -17.058 6.672 29.941 1.00 82.06 261 SER A O 1
ATOM 2086 N N . GLY A 1 262 ? -18.226 7.101 28.065 1.00 82.25 262 GLY A N 1
ATOM 2087 C CA . GLY A 1 262 ? -17.159 7.850 27.396 1.00 82.25 262 GLY A CA 1
ATOM 2088 C C . GLY A 1 262 ? -16.485 7.011 26.317 1.00 82.25 262 GLY A C 1
ATOM 2089 O O . GLY A 1 262 ? -17.023 6.893 25.230 1.00 82.25 262 GLY A O 1
ATOM 2090 N N . ASP A 1 263 ? -15.341 6.399 26.609 1.00 83.62 263 ASP A N 1
ATOM 2091 C CA . ASP A 1 263 ? -14.556 5.615 25.635 1.00 83.62 263 ASP A CA 1
ATOM 2092 C C . ASP A 1 263 ? -15.053 4.165 25.436 1.00 83.62 263 ASP A C 1
ATOM 2094 O O . ASP A 1 263 ? -14.627 3.472 24.512 1.00 83.62 263 ASP A O 1
ATOM 2098 N N . GLY A 1 264 ? -15.965 3.687 26.288 1.00 87.38 264 GLY A N 1
ATOM 2099 C CA . GLY A 1 264 ? -16.529 2.342 26.196 1.00 87.38 264 GLY A CA 1
ATOM 2100 C C . GLY A 1 264 ? -15.592 1.214 26.636 1.00 87.38 264 GLY A C 1
ATOM 2101 O O . GLY A 1 264 ? -15.823 0.061 26.260 1.00 87.38 264 GLY A O 1
ATOM 2102 N N . HIS A 1 265 ? -14.541 1.483 27.420 1.00 91.50 265 HIS A N 1
ATOM 2103 C CA . HIS A 1 265 ? -13.660 0.413 27.897 1.00 91.50 265 HIS A CA 1
ATOM 2104 C C . HIS A 1 265 ? -14.349 -0.526 28.901 1.00 91.50 265 HIS A C 1
ATOM 2106 O O . HIS A 1 265 ? -15.222 -0.139 29.681 1.00 91.50 265 HIS A O 1
ATOM 2112 N N . MET A 1 266 ? -13.940 -1.793 28.921 1.00 94.00 266 MET A N 1
ATOM 2113 C CA . MET A 1 266 ? -14.445 -2.798 29.853 1.00 94.00 266 MET A CA 1
ATOM 2114 C C . MET A 1 266 ? -13.953 -2.514 31.275 1.00 94.00 266 MET A C 1
ATOM 2116 O O . MET A 1 266 ? -12.755 -2.449 31.557 1.00 94.00 266 MET A O 1
ATOM 2120 N N . LEU A 1 267 ? -14.893 -2.433 32.209 1.00 90.38 267 LEU A N 1
ATOM 2121 C CA . LEU A 1 267 ? -14.622 -2.221 33.623 1.00 90.38 267 LEU A CA 1
ATOM 2122 C C . LEU A 1 267 ? -14.126 -3.509 34.303 1.00 90.38 267 LEU A C 1
ATOM 2124 O O . LEU A 1 267 ? -14.643 -4.602 34.071 1.00 90.38 267 LEU A O 1
ATOM 2128 N N . LYS A 1 268 ? -13.160 -3.359 35.220 1.00 90.50 268 LYS A N 1
ATOM 2129 C CA . LYS A 1 268 ? -12.610 -4.431 36.074 1.00 90.50 268 LYS A CA 1
ATOM 2130 C C . LYS A 1 268 ? -12.700 -4.081 37.567 1.00 90.50 268 LYS A C 1
ATOM 2132 O O . LYS A 1 268 ? -12.777 -2.906 37.930 1.00 90.50 268 LYS A O 1
ATOM 2137 N N . GLY A 1 269 ? -12.659 -5.099 38.431 1.00 88.44 269 GLY A N 1
ATOM 2138 C CA . GLY A 1 269 ? -12.688 -4.955 39.896 1.00 88.44 269 GLY A CA 1
ATOM 2139 C C . GLY A 1 269 ? -14.093 -4.841 40.506 1.00 88.44 269 GLY A C 1
ATOM 2140 O O . GLY A 1 269 ? -15.098 -5.004 39.817 1.00 88.44 269 GLY A O 1
ATOM 2141 N N . ARG A 1 270 ? -14.167 -4.578 41.820 1.00 82.44 270 ARG A N 1
ATOM 2142 C CA . ARG A 1 270 ? -15.438 -4.351 42.535 1.00 82.44 270 ARG A CA 1
ATOM 2143 C C . ARG A 1 270 ? -16.078 -3.056 42.024 1.00 82.44 270 ARG A C 1
ATOM 2145 O O . ARG A 1 270 ? -15.432 -2.009 42.040 1.00 82.44 270 ARG A O 1
ATOM 2152 N N . LYS A 1 271 ? -17.336 -3.130 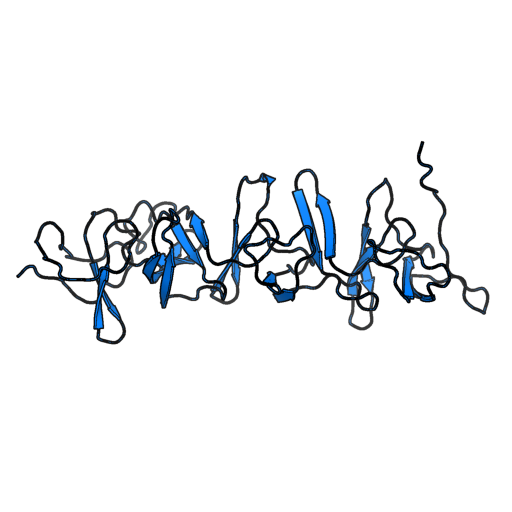41.588 1.00 81.44 271 LYS A N 1
ATOM 2153 C CA . LYS A 1 271 ? -18.126 -1.981 41.126 1.00 81.44 271 LYS A CA 1
ATOM 2154 C C . LYS A 1 271 ? -19.424 -1.892 41.914 1.00 81.44 271 LYS A C 1
ATOM 2156 O O . LYS A 1 271 ? -20.062 -2.910 42.165 1.00 81.44 271 LYS A O 1
ATOM 2161 N N . GLU A 1 272 ? -19.774 -0.677 42.310 1.00 76.19 272 GLU A N 1
ATOM 2162 C CA . GLU A 1 272 ? -21.045 -0.361 42.956 1.00 76.19 272 GLU A CA 1
ATOM 2163 C C . GLU A 1 272 ? -21.976 0.241 41.902 1.00 76.19 272 GLU A C 1
ATOM 2165 O O . GLU A 1 272 ? -21.628 1.227 41.243 1.00 76.19 272 GLU A O 1
ATOM 2170 N N . LEU A 1 273 ? -23.133 -0.395 41.711 1.00 72.38 273 LEU A N 1
ATOM 2171 C CA . LEU A 1 273 ? -24.155 0.048 40.768 1.00 72.38 273 LEU A CA 1
ATOM 2172 C C . LEU A 1 273 ? -25.165 0.907 41.526 1.00 72.38 273 LEU A C 1
ATOM 2174 O O . LEU A 1 273 ? -25.772 0.460 42.497 1.00 72.38 273 LEU A O 1
ATOM 2178 N N . THR A 1 274 ? -25.336 2.143 41.086 1.00 73.75 274 THR A N 1
ATOM 2179 C CA . THR A 1 274 ? -26.293 3.103 41.630 1.00 73.75 274 THR A CA 1
ATOM 2180 C C . THR A 1 274 ? -27.260 3.516 40.533 1.00 73.75 274 THR A C 1
ATOM 2182 O O . THR A 1 274 ? -26.921 3.507 39.351 1.00 73.75 274 THR A O 1
ATOM 2185 N N . ALA A 1 275 ? -28.452 3.979 40.901 1.00 70.81 275 ALA A N 1
ATOM 2186 C CA . ALA A 1 275 ? -29.382 4.546 39.922 1.00 70.81 275 ALA A CA 1
ATOM 2187 C C . ALA A 1 275 ? -28.795 5.757 39.157 1.00 70.81 275 ALA A C 1
ATOM 2189 O O . ALA A 1 275 ? -29.284 6.101 38.087 1.00 70.81 275 ALA A O 1
ATOM 2190 N N . SER A 1 276 ? -27.750 6.404 39.694 1.00 70.81 276 SER A N 1
ATOM 2191 C CA . SER A 1 276 ? -27.068 7.539 39.062 1.00 70.81 276 SER A CA 1
ATOM 2192 C C . SER A 1 276 ? -25.991 7.152 38.045 1.00 70.81 276 SER A C 1
ATOM 2194 O O . SER A 1 276 ? -25.676 7.972 37.192 1.00 70.81 276 SER A O 1
ATOM 2196 N N . ASN A 1 277 ? -25.415 5.946 38.125 1.00 69.56 277 ASN A N 1
ATOM 2197 C CA . ASN A 1 277 ? -24.385 5.469 37.187 1.00 69.56 277 ASN A CA 1
ATOM 2198 C C . ASN A 1 277 ? -24.844 4.267 36.337 1.00 69.56 277 ASN A C 1
ATOM 2200 O O . ASN A 1 277 ? -24.187 3.916 35.355 1.00 69.56 277 ASN A O 1
ATOM 2204 N N . THR A 1 278 ? -25.985 3.672 36.696 1.00 61.50 278 THR A N 1
ATOM 2205 C CA . THR A 1 278 ? -26.656 2.578 35.998 1.00 61.50 278 THR A CA 1
ATOM 2206 C C . THR A 1 278 ? -28.129 2.916 35.819 1.00 61.50 278 THR A C 1
ATOM 2208 O O . THR A 1 278 ? -28.952 2.748 36.716 1.00 61.50 278 THR A O 1
ATOM 2211 N N . ALA A 1 279 ? -28.477 3.404 34.636 1.00 54.16 279 ALA A N 1
ATOM 2212 C CA . ALA A 1 279 ? -29.855 3.421 34.181 1.00 54.16 279 ALA A CA 1
ATOM 2213 C C . ALA A 1 279 ? -29.859 2.981 32.720 1.00 54.16 279 ALA A C 1
ATOM 2215 O O . ALA A 1 279 ? -29.190 3.569 31.879 1.00 54.16 279 ALA A O 1
ATOM 2216 N N . LEU A 1 280 ? -30.586 1.915 32.411 1.00 52.22 280 LEU A N 1
ATOM 2217 C CA . LEU A 1 280 ? -30.847 1.516 31.038 1.00 52.22 280 LEU A CA 1
ATOM 2218 C C . LEU A 1 280 ? -32.318 1.150 30.959 1.00 52.22 280 LEU A C 1
ATOM 2220 O O . LEU A 1 280 ? -32.716 0.094 31.434 1.00 52.22 280 LEU A O 1
ATOM 2224 N N . VAL A 1 281 ? -33.120 2.062 30.407 1.00 45.31 281 VAL A N 1
ATOM 2225 C CA . VAL A 1 281 ? -34.503 1.750 30.041 1.00 45.31 281 VAL A CA 1
ATOM 2226 C C . VAL A 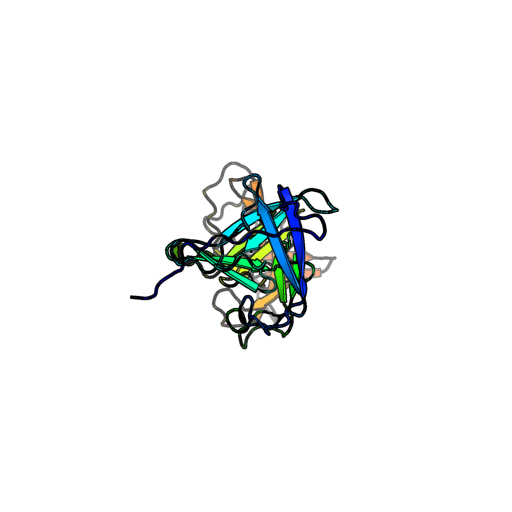1 281 ? -34.533 1.213 28.610 1.00 45.31 281 VAL A C 1
ATOM 2228 O O . VAL A 1 281 ? -35.232 0.244 28.391 1.00 45.31 281 VAL A O 1
ATOM 2231 N N . HIS A 1 282 ? -33.718 1.721 27.671 1.00 45.62 282 HIS A N 1
ATOM 2232 C CA . HIS A 1 282 ? -33.536 1.177 26.311 1.00 45.62 282 HIS A CA 1
ATOM 2233 C C . HIS A 1 282 ? -32.227 1.705 25.675 1.00 45.62 282 HIS A C 1
ATOM 2235 O O . HIS A 1 282 ? -31.781 2.799 26.022 1.00 45.62 282 HIS A O 1
ATOM 2241 N N . ASP A 1 283 ? -31.618 0.961 24.738 1.00 45.66 283 ASP A N 1
ATOM 2242 C CA . ASP A 1 283 ? -30.533 1.471 23.882 1.00 45.66 283 ASP A CA 1
ATOM 2243 C C . ASP A 1 283 ? -31.144 2.157 22.661 1.00 45.66 283 ASP A C 1
ATOM 2245 O O . ASP A 1 283 ? -31.504 1.508 21.679 1.00 45.66 283 ASP A O 1
ATOM 2249 N N . ASN A 1 284 ? -31.281 3.478 22.709 1.00 45.56 284 ASN A N 1
ATOM 2250 C CA . ASN A 1 284 ? -31.650 4.249 21.520 1.00 45.56 284 ASN A CA 1
ATOM 2251 C C . ASN A 1 284 ? -30.415 4.562 20.646 1.00 45.56 284 ASN A C 1
ATOM 2253 O O . ASN A 1 284 ? -30.538 5.187 19.594 1.00 45.56 284 ASN A O 1
ATOM 2257 N N . ALA A 1 285 ? -29.224 4.120 21.072 1.00 46.47 285 ALA A N 1
ATOM 2258 C CA . ALA A 1 285 ? -27.923 4.387 20.475 1.00 46.47 285 ALA A CA 1
ATOM 2259 C C . ALA A 1 285 ? -27.387 3.215 19.609 1.00 46.47 285 ALA A C 1
ATOM 2261 O O . ALA A 1 285 ? -26.206 3.163 19.277 1.00 46.47 285 ALA A O 1
ATOM 2262 N N . GLY A 1 286 ? -28.242 2.269 19.206 1.00 44.12 286 GLY A N 1
ATOM 2263 C CA . GLY A 1 286 ? -27.912 1.258 18.188 1.00 44.12 286 GLY A CA 1
ATOM 2264 C C . GLY A 1 286 ? -27.055 0.075 18.660 1.00 44.12 286 GLY A C 1
ATOM 2265 O O . GLY A 1 286 ? -26.757 -0.817 17.865 1.00 44.12 286 GLY A O 1
ATOM 2266 N N . GLY A 1 287 ? -26.703 -0.003 19.944 1.00 46.31 287 GLY A N 1
ATOM 2267 C CA . GLY A 1 287 ? -26.207 -1.236 20.542 1.00 46.31 287 GLY A CA 1
ATOM 2268 C C . GLY A 1 287 ? -27.374 -2.146 20.931 1.00 46.31 287 GLY A C 1
ATOM 2269 O O . GLY A 1 287 ? -28.336 -1.735 21.561 1.00 46.31 287 GLY A O 1
ATOM 2270 N N . ALA A 1 288 ? -27.326 -3.437 20.614 1.00 48.97 288 ALA A N 1
ATOM 2271 C CA . ALA A 1 288 ? -28.199 -4.365 21.330 1.00 48.97 288 ALA A CA 1
ATOM 2272 C C . ALA A 1 288 ? -27.719 -4.435 22.797 1.00 48.97 288 ALA A C 1
ATOM 2274 O O . ALA A 1 288 ? -26.712 -5.106 23.080 1.00 48.97 288 ALA A O 1
ATOM 2275 N N . ILE A 1 289 ? -28.397 -3.732 23.719 1.00 50.53 289 ILE A N 1
ATOM 2276 C CA . ILE A 1 289 ? -28.344 -4.047 25.154 1.00 50.53 289 ILE A CA 1
ATOM 2277 C C . ILE A 1 289 ? -28.953 -5.431 25.308 1.00 50.53 289 ILE A C 1
ATOM 2279 O O . ILE A 1 289 ? -30.075 -5.697 24.889 1.00 50.53 289 ILE A O 1
ATOM 2283 N N . SER A 1 290 ? -28.192 -6.335 25.900 1.00 50.91 290 SER A N 1
ATOM 2284 C CA . SER A 1 290 ? -28.623 -7.718 26.087 1.00 50.91 290 SER A CA 1
ATOM 2285 C C . SER A 1 290 ? -29.161 -7.996 27.493 1.00 50.91 290 SER A C 1
ATOM 2287 O O . SER A 1 290 ? -29.613 -9.113 27.735 1.00 50.91 290 SER A O 1
ATOM 2289 N N . LYS A 1 291 ? -29.025 -7.057 28.449 1.00 57.56 291 LYS A N 1
ATOM 2290 C CA . LYS A 1 291 ? -29.477 -7.243 29.837 1.00 57.56 291 LYS A CA 1
ATOM 2291 C C . LYS A 1 291 ? -29.615 -5.924 30.609 1.00 57.56 291 LYS A C 1
ATOM 2293 O O . LYS A 1 291 ? -28.652 -5.161 30.670 1.00 57.56 291 LYS A O 1
ATOM 2298 N N . ASP A 1 292 ? -30.760 -5.731 31.259 1.00 60.97 292 ASP A N 1
ATOM 2299 C CA . ASP A 1 292 ? -30.993 -4.616 32.183 1.00 60.97 292 ASP A CA 1
ATOM 2300 C C . ASP A 1 292 ? -30.115 -4.744 33.434 1.00 60.97 292 ASP A C 1
ATOM 2302 O O . ASP A 1 292 ? -29.921 -5.839 33.977 1.00 60.97 292 ASP A O 1
ATOM 2306 N N . MET A 1 293 ? -29.595 -3.610 33.906 1.00 64.06 293 MET A N 1
ATOM 2307 C CA . MET A 1 293 ? -28.913 -3.512 35.193 1.00 64.06 293 MET A CA 1
ATOM 2308 C C . MET A 1 293 ? -29.821 -2.815 36.196 1.00 64.06 293 MET A C 1
ATOM 2310 O O . MET A 1 293 ? -30.144 -1.642 36.032 1.00 64.06 293 MET A O 1
ATOM 2314 N N . THR A 1 294 ? -30.214 -3.525 37.248 1.00 61.44 294 THR A N 1
ATOM 2315 C CA . THR A 1 294 ? -30.920 -2.944 38.392 1.00 61.44 294 THR A CA 1
ATOM 2316 C C . THR A 1 294 ? -29.941 -2.700 39.530 1.00 61.44 294 THR A C 1
ATOM 2318 O O . THR A 1 294 ? -29.212 -3.617 39.914 1.00 61.44 294 THR A O 1
ATOM 2321 N N . ALA A 1 295 ? -29.949 -1.483 40.079 1.00 62.34 295 ALA A N 1
ATOM 2322 C CA . ALA A 1 295 ? -29.281 -1.188 41.342 1.00 62.34 295 ALA A CA 1
ATOM 2323 C C . ALA A 1 295 ? -29.845 -2.094 42.452 1.00 62.34 295 ALA A C 1
ATOM 2325 O O . ALA A 1 295 ? -31.050 -2.362 42.481 1.00 62.34 295 ALA A O 1
ATOM 2326 N N . GLY A 1 296 ? -28.972 -2.575 43.336 1.00 56.59 296 GLY A N 1
ATOM 2327 C CA . GLY A 1 296 ? -29.302 -3.474 44.441 1.00 56.59 296 GLY A CA 1
ATOM 2328 C C . GLY A 1 296 ? -28.473 -3.169 45.672 1.00 56.59 296 GLY A C 1
ATOM 2329 O O . GLY A 1 296 ? -27.349 -2.648 45.498 1.00 56.59 296 GLY A O 1
#

Foldseek 3Di:
DPPLDPDWDWDADPVRDTDELDKDKDAPPVQDDAPNDRDGIFIFGQYRVRTTDEDDPPWQWDWDWGQDPVGTFIWIHGSVRTTHAAWDWGDDPPAIWIFHQHDSVGRGTDAAKDWDQDDPVLDDPPDDRTFIWHAHPNSTTDEDTVVVVDQKDWDDDPQFIWIAGHSRTTAWAWDADDAPDDDPQAFPFNGLGTFIAHSVTDHAWAWDWQQANVNPDIFIFIWHWGQGPVRDTTTAGPQQRDPLQAKAWDQDPNDIWIFGHHRGGTDDDDDADDPNRFDPPDGSNNDPRPDHDDHD